Protein AF-A0A1J0U0K3-F1 (afdb_monomer_lite)

Foldseek 3Di:
DPLLDLVVLVVLLVVLVVVVVVVLVVLVVLVVPQDFDDFDCVPPDDDDDFLVNLLVLVCVVVVPPQQAEDEDPPPPDLVSQEDPSYGYDYADAAPNDGPCPFLLRSQQSLLSSVLNSCVVVVPVLSVVLCCLQAPLLVVLVVVLVVLSVVSVVLVVVCVVPVCVCVDPVNVVCSVVNVSSVVNVVSSVVNVVSVVCNLVSVLVSLVVSCVVCLVVCCPVPVVNNVSNVVSSVSLNVQSAAPRHPSVVVCPPRDGRNTNRRD

Radius of gyration: 23.24 Å; chains: 1; bounding box: 58×31×65 Å

pLDDT: mean 82.31, std 12.45, range [36.84, 95.06]

Secondary structure (DSSP, 8-state):
--TT-HHHHHHHHHHHHHHHHHHHHHHHHHHHHPPPP---TTS---S---HHHHHHHHHHHTT--S-EEEE-TT---GGGSEETTEEEE---EETTEE-TTSHHHHHHHHHHHHHHHHHHTT-HHHHHHHIIIIIHHHHHHHHHHHHHHHHHHHHHHHHH-GGGGGSHHHHHHHHHTHHHHHHHHHHHHHHHHHHHHHHHHHHHHHHHHHHHHHHHHHH-GGGHHHHHHHHHHHHH------TT-GGGGTT-PPP--TTT-

Sequence (261 aa):
MILGNSEIAFILIGFFVVINIIVLIFLVISYRNILVPIPNLNNTPSQTMTSLEVIDRYLTKKKISGLKVVRKPHQVLITNSYKKKTFYINDLQLYSQSYFLSGMGLDYVLGRTFFATQLHLKNRHVRTMNFLLYLAPPLLLFLFFILSILIIVFYVLTKVNPNLLDFNFFYFIEHYGILNLILIFIIGAYLILLSFNGHFKQNLENLYETEMRPFVKKEFPELYDDWIIARSYSRGVQFTYLFGYNFIFKRLYKYTGPFGL

Structure (mmCIF, N/CA/C/O backbone):
data_AF-A0A1J0U0K3-F1
#
_entry.id   AF-A0A1J0U0K3-F1
#
loop_
_atom_site.group_PDB
_atom_site.id
_atom_site.type_symbol
_atom_site.label_atom_id
_atom_site.label_alt_id
_atom_site.label_comp_id
_atom_site.label_asym_id
_atom_site.label_entity_id
_atom_site.label_seq_id
_atom_site.pdbx_PDB_ins_code
_atom_site.Cartn_x
_atom_site.Cartn_y
_atom_site.Cartn_z
_atom_site.occupancy
_atom_site.B_iso_or_equiv
_atom_site.auth_seq_id
_atom_site.auth_comp_id
_atom_site.auth_asym_id
_atom_site.auth_atom_id
_atom_site.pdbx_PDB_model_num
ATOM 1 N N . MET A 1 1 ? -14.480 -10.588 35.455 1.00 53.66 1 MET A N 1
ATOM 2 C CA . MET A 1 1 ? -15.249 -9.418 34.980 1.00 53.66 1 MET A CA 1
ATOM 3 C C . MET A 1 1 ? -14.305 -8.230 34.754 1.00 53.66 1 MET A C 1
ATOM 5 O O . MET A 1 1 ? -14.439 -7.198 35.387 1.00 53.66 1 MET A O 1
ATOM 9 N N . ILE A 1 2 ? -13.285 -8.408 33.902 1.00 53.88 2 ILE A N 1
ATOM 10 C CA . ILE A 1 2 ? -12.209 -7.416 33.692 1.00 53.88 2 ILE A CA 1
ATOM 11 C C . ILE A 1 2 ? -12.569 -6.505 32.507 1.00 53.88 2 ILE A C 1
ATOM 13 O O . ILE A 1 2 ? -12.465 -5.292 32.600 1.00 53.88 2 ILE A O 1
ATOM 17 N N . LEU A 1 3 ? -13.109 -7.080 31.428 1.00 57.84 3 LEU A N 1
ATOM 18 C CA . LEU A 1 3 ? -13.417 -6.375 30.179 1.00 57.84 3 LEU A CA 1
ATOM 19 C C . LEU A 1 3 ? -14.564 -5.355 30.264 1.00 57.84 3 LEU A C 1
ATOM 21 O O . LEU A 1 3 ? -14.641 -4.504 29.387 1.00 57.84 3 LEU A O 1
ATOM 25 N N . GLY A 1 4 ? -15.424 -5.411 31.285 1.00 60.16 4 GLY A N 1
ATOM 26 C CA . GLY A 1 4 ? -16.493 -4.425 31.498 1.00 60.16 4 GLY A CA 1
ATOM 27 C C . GLY A 1 4 ? -16.027 -3.121 32.154 1.00 60.16 4 GLY A C 1
ATOM 28 O O . GLY A 1 4 ? -16.781 -2.156 32.198 1.00 60.16 4 GLY A O 1
ATOM 29 N N . ASN A 1 5 ? -14.782 -3.054 32.649 1.00 72.00 5 ASN A N 1
ATOM 30 C CA . ASN A 1 5 ? -14.262 -1.829 33.250 1.00 72.00 5 ASN A CA 1
ATOM 31 C C . ASN A 1 5 ? -13.876 -0.816 32.157 1.00 72.00 5 ASN A C 1
ATOM 33 O O . ASN A 1 5 ? -12.953 -1.041 31.368 1.00 72.00 5 ASN A O 1
ATOM 37 N N . SER A 1 6 ? -14.557 0.329 32.143 1.00 70.06 6 SER A N 1
ATOM 38 C CA . SER A 1 6 ? -14.281 1.463 31.257 1.00 70.06 6 SER A CA 1
ATOM 39 C C . SER A 1 6 ? -12.848 1.993 31.364 1.00 70.06 6 SER A C 1
ATOM 41 O O . SER A 1 6 ? -12.301 2.470 30.374 1.00 70.06 6 SER A O 1
ATOM 43 N N . GLU A 1 7 ? -12.200 1.870 32.526 1.00 79.25 7 GLU A N 1
ATOM 44 C CA . GLU A 1 7 ? -10.805 2.294 32.726 1.00 79.25 7 GLU A CA 1
ATOM 45 C C . GLU A 1 7 ? -9.836 1.529 31.817 1.00 79.25 7 GLU A C 1
ATOM 47 O O . GLU A 1 7 ? -8.900 2.109 31.266 1.00 79.25 7 GLU A O 1
ATOM 52 N N . ILE A 1 8 ? -10.100 0.242 31.577 1.00 82.12 8 ILE A N 1
ATOM 53 C CA . ILE A 1 8 ? -9.285 -0.587 30.683 1.00 82.12 8 ILE A CA 1
ATOM 54 C C . ILE A 1 8 ? -9.414 -0.105 29.242 1.00 82.12 8 ILE A C 1
ATOM 56 O O . ILE A 1 8 ? -8.425 -0.079 28.512 1.00 82.12 8 ILE A O 1
ATOM 60 N N . ALA A 1 9 ? -10.608 0.330 28.837 1.00 83.31 9 ALA A N 1
ATOM 61 C CA . ALA A 1 9 ? -10.830 0.897 27.514 1.00 83.31 9 ALA A CA 1
ATOM 62 C C . ALA A 1 9 ? -9.963 2.143 27.292 1.00 83.31 9 ALA A C 1
ATOM 64 O O . ALA A 1 9 ? -9.291 2.256 26.269 1.00 83.31 9 ALA A O 1
ATOM 65 N N . PHE A 1 10 ? -9.911 3.046 28.277 1.00 87.88 10 PHE A N 1
ATOM 66 C CA . PHE A 1 10 ? -9.082 4.250 28.206 1.00 87.88 10 PHE A CA 1
ATOM 67 C C . PHE A 1 10 ? -7.586 3.932 28.177 1.00 87.88 10 PHE A C 1
ATOM 69 O O . PHE A 1 10 ? -6.855 4.542 27.394 1.00 87.88 10 PHE A O 1
ATOM 76 N N . ILE A 1 11 ? -7.136 2.943 28.956 1.00 89.69 11 ILE A N 1
ATOM 77 C CA . ILE A 1 11 ? -5.750 2.457 28.908 1.00 89.69 11 ILE A CA 1
ATOM 78 C C . ILE A 1 11 ? -5.424 1.911 27.513 1.00 89.69 11 ILE A C 1
ATOM 80 O O . ILE A 1 11 ? -4.390 2.266 26.951 1.00 89.69 11 ILE A O 1
ATOM 84 N N . LEU A 1 12 ? -6.306 1.099 26.920 1.00 88.75 12 LEU A N 1
ATOM 85 C CA . LEU A 1 12 ? -6.117 0.539 25.577 1.00 88.75 12 LEU A CA 1
ATOM 86 C C . LEU A 1 12 ? -6.076 1.623 24.495 1.00 88.75 12 LEU A C 1
ATOM 88 O O . LEU A 1 12 ? -5.213 1.575 23.617 1.00 88.75 12 LEU A O 1
ATOM 92 N N . ILE A 1 13 ? -6.969 2.614 24.570 1.00 92.00 13 ILE A N 1
ATOM 93 C CA . ILE A 1 13 ? -6.973 3.769 23.663 1.00 92.00 13 ILE A CA 1
ATOM 94 C C . ILE A 1 13 ? -5.651 4.532 23.794 1.00 92.00 13 ILE A C 1
ATOM 96 O O . ILE A 1 13 ? -4.978 4.759 22.789 1.00 92.00 13 ILE A O 1
ATOM 100 N N . GLY A 1 14 ? -5.245 4.883 25.019 1.00 92.19 14 GLY A N 1
ATOM 101 C CA . GLY A 1 14 ? -4.001 5.609 25.281 1.00 92.19 14 GLY A CA 1
ATOM 102 C C . GLY A 1 14 ? -2.765 4.849 24.797 1.00 92.19 14 GLY A C 1
ATOM 103 O O . GLY A 1 14 ? -1.930 5.404 24.084 1.00 92.19 14 GLY A O 1
ATOM 104 N N . PHE A 1 15 ? -2.685 3.554 25.102 1.00 92.25 15 PHE A N 1
ATOM 105 C CA . PHE A 1 15 ? -1.619 2.669 24.641 1.00 92.25 15 PHE A CA 1
ATOM 106 C C . PHE A 1 15 ? -1.535 2.617 23.111 1.00 92.25 15 PHE A C 1
ATOM 108 O O . PHE A 1 15 ? -0.454 2.766 22.537 1.00 92.25 15 PHE A O 1
ATOM 115 N N . PHE A 1 16 ? -2.672 2.470 22.428 1.00 92.81 16 PHE A N 1
ATOM 116 C CA . PHE A 1 16 ? -2.693 2.422 20.971 1.00 92.81 16 PHE A CA 1
ATOM 117 C C . PHE A 1 16 ? -2.317 3.763 20.332 1.00 92.81 16 PHE A C 1
ATOM 119 O O . PHE A 1 16 ? -1.630 3.785 19.308 1.00 92.81 16 PHE A O 1
ATOM 126 N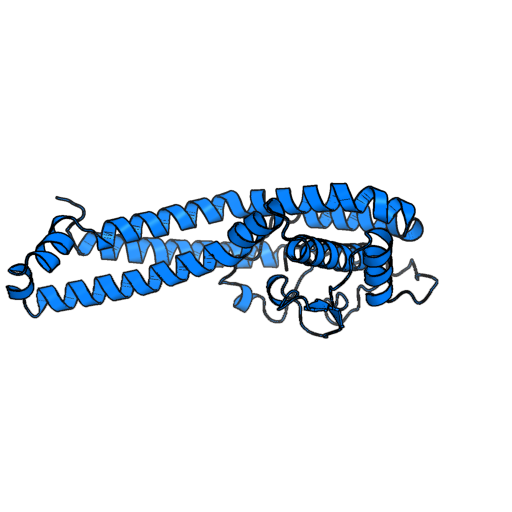 N . VAL A 1 17 ? -2.695 4.891 20.940 1.00 91.38 17 VAL A N 1
ATOM 127 C CA . VAL A 1 17 ? -2.241 6.221 20.506 1.00 91.38 17 VAL A CA 1
ATOM 128 C C . VAL A 1 17 ? -0.717 6.326 20.599 1.00 91.38 17 VAL A C 1
ATOM 130 O O . VAL A 1 17 ? -0.082 6.735 19.626 1.00 91.38 17 VAL A O 1
ATOM 133 N N . VAL A 1 18 ? -0.114 5.888 21.710 1.00 93.81 18 VAL A N 1
ATOM 134 C CA . VAL A 1 18 ? 1.351 5.870 21.878 1.00 93.81 18 VAL A CA 1
ATOM 135 C C . VAL A 1 18 ? 2.021 4.996 20.816 1.00 93.81 18 VAL A C 1
ATOM 137 O O . VAL A 1 18 ? 2.984 5.440 20.189 1.00 93.81 18 VAL A O 1
ATOM 140 N N . ILE A 1 19 ? 1.490 3.800 20.533 1.00 91.25 19 ILE A N 1
ATOM 141 C CA . ILE A 1 19 ? 2.006 2.948 19.449 1.00 91.25 19 ILE A CA 1
ATOM 142 C C . ILE A 1 19 ? 1.976 3.683 18.109 1.00 91.25 19 ILE A C 1
ATOM 144 O O . ILE A 1 19 ? 2.967 3.666 17.381 1.00 91.25 19 ILE A O 1
ATOM 148 N N . ASN A 1 20 ? 0.869 4.346 17.771 1.00 88.56 20 ASN A N 1
ATOM 149 C CA . ASN A 1 20 ? 0.758 5.064 16.502 1.00 88.56 20 ASN A CA 1
ATOM 150 C C . ASN A 1 20 ? 1.766 6.219 16.402 1.00 88.56 20 ASN A C 1
ATOM 152 O O . ASN A 1 20 ? 2.302 6.452 15.322 1.00 88.56 20 ASN A O 1
ATOM 156 N N . ILE A 1 21 ? 2.084 6.897 17.509 1.00 89.94 21 ILE A N 1
ATOM 157 C CA . ILE A 1 21 ? 3.151 7.910 17.553 1.00 89.94 21 ILE A CA 1
ATOM 158 C C . ILE A 1 21 ? 4.526 7.269 17.310 1.00 89.94 21 ILE A C 1
ATOM 160 O O . ILE A 1 21 ? 5.317 7.795 16.529 1.00 89.94 21 ILE A O 1
ATOM 164 N N . ILE A 1 22 ? 4.817 6.117 17.919 1.00 91.06 22 ILE A N 1
ATOM 165 C CA . ILE A 1 22 ? 6.082 5.396 17.699 1.00 91.06 22 ILE A CA 1
ATOM 166 C C . ILE A 1 22 ? 6.208 4.958 16.233 1.00 91.06 22 ILE A C 1
ATOM 168 O O . ILE A 1 22 ? 7.241 5.195 15.604 1.00 91.06 22 ILE A O 1
ATOM 172 N N . VAL A 1 23 ? 5.146 4.378 15.664 1.00 87.19 23 VAL A N 1
ATOM 173 C CA . VAL A 1 23 ? 5.083 3.985 14.245 1.00 87.19 23 VAL A CA 1
ATOM 174 C C . VAL A 1 23 ? 5.298 5.198 13.342 1.00 87.19 23 VAL A C 1
ATOM 176 O O . VAL A 1 23 ? 6.040 5.113 12.364 1.00 87.19 23 VAL A O 1
ATOM 179 N N . LEU A 1 24 ? 4.708 6.343 13.688 1.00 86.50 24 LEU A N 1
ATOM 180 C CA . LEU A 1 24 ? 4.889 7.595 12.964 1.00 86.50 24 LEU A CA 1
ATOM 181 C C . LEU A 1 24 ? 6.355 8.024 12.913 1.00 86.50 24 LEU A C 1
ATOM 183 O O . LEU A 1 24 ? 6.889 8.290 11.837 1.00 86.50 24 LEU A O 1
ATOM 187 N N . ILE A 1 25 ? 7.004 8.077 14.076 1.00 88.12 25 ILE A N 1
ATOM 188 C CA . ILE A 1 25 ? 8.408 8.472 14.207 1.00 88.12 25 ILE A CA 1
ATOM 189 C C . ILE A 1 25 ? 9.293 7.512 13.411 1.00 88.12 25 ILE A C 1
ATOM 191 O O . ILE A 1 25 ? 10.139 7.961 12.635 1.00 88.12 25 ILE A O 1
ATOM 195 N N . PHE A 1 26 ? 9.056 6.204 13.544 1.00 87.69 26 PHE A N 1
ATOM 196 C CA . PHE A 1 26 ? 9.766 5.183 12.781 1.00 87.69 26 PHE A CA 1
ATOM 197 C C . PHE A 1 26 ? 9.638 5.422 11.272 1.00 87.69 26 PHE A C 1
ATOM 199 O O . PHE A 1 26 ? 10.653 5.504 10.587 1.00 87.69 26 PHE A O 1
ATOM 206 N N . LEU A 1 27 ? 8.421 5.635 10.757 1.00 84.75 27 LEU A N 1
ATOM 207 C CA . LEU A 1 27 ? 8.196 5.917 9.337 1.00 84.75 27 LEU A CA 1
ATOM 208 C C . LEU A 1 27 ? 8.963 7.151 8.857 1.00 84.75 27 LEU A C 1
ATOM 210 O O . LEU A 1 27 ? 9.570 7.109 7.786 1.00 84.75 27 LEU A O 1
ATOM 214 N N . VAL A 1 28 ? 8.951 8.243 9.627 1.00 85.00 28 VAL A N 1
ATOM 215 C CA . VAL A 1 28 ? 9.671 9.474 9.265 1.00 85.00 28 VAL A CA 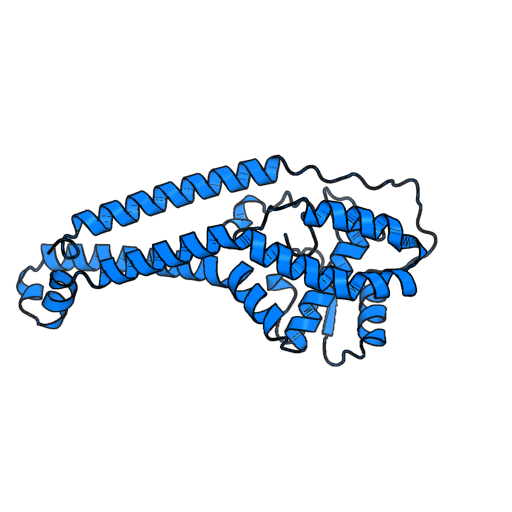1
ATOM 216 C C . VAL A 1 28 ? 11.177 9.227 9.194 1.00 85.00 28 VAL A C 1
ATOM 218 O O . VAL A 1 28 ? 11.815 9.623 8.215 1.00 85.00 28 VAL A O 1
ATOM 221 N N . ILE A 1 29 ? 11.744 8.551 10.195 1.00 86.62 29 ILE A N 1
ATOM 222 C CA . ILE A 1 29 ? 13.178 8.240 10.246 1.00 86.62 29 ILE A CA 1
ATOM 223 C C . ILE A 1 29 ? 13.561 7.302 9.099 1.00 86.62 29 ILE A C 1
ATOM 225 O O . ILE A 1 29 ? 14.486 7.609 8.342 1.00 86.62 29 ILE A O 1
ATOM 229 N N . SER A 1 30 ? 12.830 6.198 8.920 1.00 84.81 30 SER A N 1
ATOM 230 C CA . SER A 1 30 ? 13.069 5.241 7.839 1.00 84.81 30 SER A CA 1
ATOM 231 C C . SER A 1 30 ? 13.037 5.931 6.483 1.00 84.81 30 SER A C 1
ATOM 233 O O . SER A 1 30 ? 13.959 5.755 5.694 1.00 84.81 30 SER A O 1
ATOM 235 N N . TYR A 1 31 ? 12.035 6.776 6.231 1.00 84.69 31 TYR A N 1
ATOM 236 C CA . TYR A 1 31 ? 11.901 7.501 4.973 1.00 84.69 31 TYR A CA 1
ATOM 237 C C . TYR A 1 31 ? 13.033 8.507 4.725 1.00 84.69 31 TYR A C 1
ATOM 239 O O . TYR A 1 31 ? 13.574 8.618 3.615 1.00 84.69 31 TYR A O 1
ATOM 247 N N . ARG A 1 32 ? 13.435 9.245 5.765 1.00 83.44 32 ARG A N 1
ATOM 248 C CA . ARG A 1 32 ? 14.555 10.189 5.690 1.00 83.44 32 ARG A CA 1
ATOM 249 C C . ARG A 1 32 ? 15.854 9.482 5.302 1.00 83.44 32 ARG A C 1
ATOM 251 O O . ARG A 1 32 ? 16.593 10.033 4.490 1.00 83.44 32 ARG A O 1
ATOM 258 N N . ASN A 1 33 ? 16.073 8.268 5.797 1.00 85.06 33 ASN A N 1
ATOM 259 C CA . ASN A 1 33 ? 17.291 7.494 5.559 1.00 85.06 33 ASN A CA 1
ATOM 260 C C . ASN A 1 33 ? 17.336 6.793 4.191 1.00 85.06 33 ASN A C 1
ATOM 262 O O . ASN A 1 33 ? 18.383 6.278 3.811 1.00 85.06 33 ASN A O 1
ATOM 266 N N . ILE A 1 34 ? 16.241 6.791 3.420 1.00 85.44 34 ILE A N 1
ATOM 267 C CA . ILE A 1 34 ? 16.250 6.256 2.051 1.00 85.44 34 ILE A CA 1
ATOM 268 C C . ILE A 1 34 ? 17.146 7.134 1.175 1.00 85.44 34 ILE A C 1
ATOM 270 O O . ILE A 1 34 ? 16.847 8.311 0.955 1.00 85.44 34 ILE A O 1
ATOM 274 N N . LEU A 1 35 ? 18.217 6.554 0.646 1.00 82.19 35 LEU A N 1
ATOM 275 C CA . LEU A 1 35 ? 19.065 7.180 -0.362 1.00 82.19 35 LEU A CA 1
ATOM 276 C C . LEU A 1 35 ? 18.558 6.759 -1.737 1.00 82.19 35 LEU A C 1
ATOM 278 O O . LEU A 1 35 ? 18.421 5.567 -1.997 1.00 82.19 35 LEU A O 1
ATOM 282 N N . VAL A 1 36 ? 18.223 7.720 -2.596 1.00 80.31 36 VAL A N 1
ATOM 283 C CA . VAL A 1 36 ? 17.835 7.432 -3.982 1.00 80.31 36 VAL A CA 1
ATOM 284 C C . VAL A 1 36 ? 19.109 7.438 -4.823 1.00 80.31 36 VAL A C 1
ATOM 286 O O . VAL A 1 36 ? 19.829 8.438 -4.777 1.00 80.31 36 VAL A O 1
ATOM 289 N N . PRO A 1 37 ? 19.422 6.359 -5.561 1.00 72.56 37 PRO A N 1
ATOM 290 C CA . PRO A 1 37 ? 20.580 6.353 -6.437 1.00 72.56 37 PRO A CA 1
ATOM 291 C C . PRO A 1 37 ? 20.395 7.422 -7.514 1.00 72.56 37 PRO A C 1
ATOM 293 O O . PRO A 1 37 ? 19.328 7.530 -8.118 1.00 72.56 37 PRO A O 1
ATOM 296 N N . ILE A 1 38 ? 21.434 8.218 -7.752 1.00 65.88 38 ILE A N 1
ATOM 297 C CA . ILE A 1 38 ? 21.461 9.146 -8.881 1.00 65.88 38 ILE A CA 1
ATOM 298 C C . ILE A 1 38 ? 21.795 8.290 -10.113 1.00 65.88 38 ILE A C 1
ATOM 300 O O . ILE A 1 38 ? 22.870 7.690 -10.145 1.00 65.88 38 ILE A O 1
ATOM 304 N N . PRO A 1 39 ? 20.891 8.159 -11.097 1.00 61.03 39 PRO A N 1
ATOM 305 C CA . PRO A 1 39 ? 21.174 7.410 -12.305 1.00 61.03 39 PRO A CA 1
ATOM 306 C C . PRO A 1 39 ? 22.279 8.104 -13.093 1.00 61.03 39 PRO A C 1
ATOM 308 O O . PRO A 1 39 ? 22.407 9.330 -13.083 1.00 61.03 39 PRO A O 1
ATOM 311 N N . ASN A 1 40 ? 23.080 7.296 -13.776 1.00 54.56 40 ASN A N 1
ATOM 312 C CA . ASN A 1 40 ? 24.196 7.774 -14.567 1.00 54.56 40 ASN A CA 1
ATOM 313 C C . ASN A 1 40 ? 23.658 8.514 -15.805 1.00 54.56 40 ASN A C 1
ATOM 315 O O . ASN A 1 40 ? 23.237 7.891 -16.775 1.00 54.56 40 ASN A O 1
ATOM 319 N N . LEU A 1 41 ? 23.642 9.850 -15.762 1.00 52.69 41 LEU A N 1
ATOM 320 C CA . LEU A 1 41 ? 23.132 10.709 -16.845 1.00 52.69 41 LEU A CA 1
ATOM 321 C C . LEU A 1 41 ? 23.986 10.643 -18.127 1.00 52.69 41 LEU A C 1
ATOM 323 O O . LEU A 1 41 ? 23.586 11.180 -19.156 1.00 52.69 41 LEU A O 1
ATOM 327 N N . ASN A 1 42 ? 25.149 9.982 -18.073 1.00 46.06 42 ASN A N 1
ATOM 328 C CA . ASN A 1 42 ? 26.064 9.832 -19.205 1.00 46.06 42 ASN A CA 1
ATOM 329 C C . ASN A 1 42 ? 25.568 8.833 -20.262 1.00 46.06 42 ASN A C 1
ATOM 331 O O . ASN A 1 42 ? 26.011 8.899 -21.407 1.00 46.06 42 ASN A O 1
ATOM 335 N N . ASN A 1 43 ? 24.613 7.963 -19.917 1.00 44.94 43 ASN A N 1
ATOM 336 C CA . ASN A 1 43 ? 23.856 7.199 -20.902 1.00 44.94 43 ASN A CA 1
ATOM 337 C C . ASN A 1 43 ? 22.737 8.103 -21.420 1.00 44.94 43 ASN A C 1
ATOM 339 O O . ASN A 1 43 ? 21.610 8.062 -20.933 1.00 44.94 43 ASN A O 1
ATOM 343 N N . THR A 1 44 ? 23.058 8.976 -22.373 1.00 41.25 44 THR A N 1
ATOM 344 C CA . THR A 1 44 ? 22.031 9.686 -23.139 1.00 41.25 44 THR A CA 1
ATOM 345 C C . THR A 1 44 ? 21.232 8.626 -23.898 1.00 41.25 44 THR A C 1
ATOM 347 O O . THR A 1 44 ? 21.808 7.959 -24.760 1.00 41.25 44 THR A O 1
ATOM 350 N N . PRO A 1 45 ? 19.933 8.415 -23.612 1.00 44.66 45 PRO A N 1
ATOM 351 C CA . PRO A 1 45 ? 19.152 7.478 -24.396 1.00 44.66 45 PRO A CA 1
ATOM 352 C C . PRO A 1 45 ? 19.038 8.068 -25.799 1.00 44.66 45 PRO A C 1
ATOM 354 O O . PRO A 1 45 ? 18.430 9.123 -25.999 1.00 44.66 45 PRO A O 1
ATOM 357 N N . SER A 1 46 ? 19.634 7.407 -26.788 1.00 36.84 46 SER A N 1
ATOM 358 C CA . SER A 1 46 ? 19.199 7.610 -28.160 1.00 36.84 46 SER A CA 1
ATOM 359 C C . SER A 1 46 ? 17.715 7.225 -28.224 1.00 36.84 46 SER A C 1
ATOM 361 O O . SER A 1 46 ? 17.380 6.108 -27.843 1.00 36.84 46 SER A O 1
ATOM 363 N N . GLN A 1 47 ? 16.869 8.116 -28.754 1.00 46.91 47 GLN A N 1
ATOM 364 C CA . GLN A 1 47 ? 15.452 7.909 -29.121 1.00 46.91 47 GLN A CA 1
ATOM 365 C C . GLN A 1 47 ? 14.385 8.165 -28.028 1.00 46.91 47 GLN A C 1
ATOM 367 O O . GLN A 1 47 ? 14.136 7.356 -27.145 1.00 46.91 47 GLN A O 1
ATOM 372 N N . THR A 1 48 ? 13.741 9.334 -28.146 1.00 48.19 48 THR A N 1
ATOM 373 C CA . THR A 1 48 ? 12.291 9.682 -28.152 1.00 48.19 48 THR A CA 1
ATOM 374 C C . THR A 1 48 ? 11.190 8.807 -27.523 1.00 48.19 48 THR A C 1
ATOM 376 O O . THR A 1 48 ? 10.029 9.162 -27.699 1.00 48.19 48 THR A O 1
ATOM 379 N N . MET A 1 49 ? 11.441 7.706 -26.821 1.00 62.03 49 MET A N 1
ATOM 380 C CA . MET A 1 49 ? 10.341 6.858 -26.346 1.00 62.03 49 MET A CA 1
ATOM 381 C C . MET A 1 49 ? 9.596 7.532 -25.198 1.00 62.03 49 MET A C 1
ATOM 383 O O . MET A 1 49 ? 10.279 7.978 -24.304 1.00 62.03 49 MET A O 1
ATOM 387 N N . THR A 1 50 ? 8.259 7.627 -25.178 1.00 73.44 50 THR A N 1
ATOM 388 C CA . THR A 1 50 ? 7.455 8.228 -24.078 1.00 73.44 50 THR A CA 1
ATOM 389 C C . THR A 1 50 ? 6.908 7.189 -23.069 1.00 73.44 50 THR A C 1
ATOM 391 O O . THR A 1 50 ? 6.810 6.006 -23.385 1.00 73.44 50 THR A O 1
ATOM 394 N N . SER A 1 51 ? 6.496 7.585 -21.845 1.00 75.69 51 SER A N 1
ATOM 395 C CA . SER A 1 51 ? 5.845 6.646 -20.894 1.00 75.69 51 SER A CA 1
ATOM 396 C C . SER A 1 51 ? 4.616 5.979 -21.507 1.00 75.69 51 SER A C 1
ATOM 398 O O . SER A 1 51 ? 4.341 4.816 -21.231 1.00 75.69 51 SER A O 1
ATOM 400 N N . LEU A 1 52 ? 3.888 6.711 -22.356 1.00 80.25 52 LEU A N 1
ATOM 401 C CA . LEU A 1 52 ? 2.745 6.182 -23.094 1.00 80.25 52 LEU A CA 1
ATOM 402 C C . LEU A 1 52 ? 3.169 5.078 -24.062 1.00 80.25 52 LEU A C 1
ATOM 404 O O . LEU A 1 52 ? 2.535 4.034 -24.075 1.00 80.25 52 LEU A O 1
ATOM 408 N N . GLU A 1 53 ? 4.284 5.233 -24.773 1.00 83.19 53 GLU A N 1
ATOM 409 C CA . GLU A 1 53 ? 4.791 4.186 -25.667 1.00 83.19 53 GLU A CA 1
ATOM 410 C C . GLU A 1 53 ? 5.214 2.917 -24.921 1.00 83.19 53 GLU A C 1
ATOM 412 O O . GLU A 1 53 ? 4.969 1.810 -25.401 1.00 83.19 53 GLU A O 1
ATOM 417 N N . VAL A 1 54 ? 5.813 3.049 -23.732 1.00 86.62 54 VAL A N 1
ATOM 418 C CA . VAL A 1 54 ? 6.150 1.891 -22.882 1.00 86.62 54 VAL A CA 1
ATOM 419 C C . VAL A 1 54 ? 4.877 1.142 -22.485 1.00 86.62 54 VAL A C 1
ATOM 421 O O . VAL A 1 54 ? 4.811 -0.087 -22.580 1.00 86.62 54 VAL A O 1
ATOM 424 N N . ILE A 1 55 ? 3.850 1.888 -22.074 1.00 87.44 55 ILE A N 1
ATOM 425 C CA . ILE A 1 55 ? 2.548 1.346 -21.681 1.00 87.44 55 ILE A CA 1
ATOM 426 C C . ILE A 1 55 ? 1.867 0.675 -22.869 1.00 87.44 55 ILE A C 1
ATOM 428 O O . ILE A 1 55 ? 1.437 -0.469 -22.753 1.00 87.44 55 ILE A O 1
ATOM 432 N N . ASP A 1 56 ? 1.803 1.346 -24.013 1.00 86.75 56 ASP A N 1
ATOM 433 C CA . ASP A 1 56 ? 1.146 0.839 -25.213 1.00 86.75 56 ASP A CA 1
ATOM 434 C C . ASP A 1 56 ? 1.833 -0.428 -25.721 1.00 86.75 56 ASP A C 1
ATOM 436 O O . ASP A 1 56 ? 1.156 -1.409 -26.051 1.00 86.75 56 ASP A O 1
ATOM 440 N N . ARG A 1 57 ? 3.174 -0.478 -25.692 1.00 90.00 57 ARG A N 1
ATOM 441 C CA . ARG A 1 57 ? 3.939 -1.692 -26.016 1.00 90.00 57 ARG A CA 1
ATOM 442 C C . ARG A 1 57 ? 3.573 -2.837 -25.070 1.00 90.00 57 ARG A C 1
ATOM 444 O O . ARG A 1 57 ? 3.299 -3.946 -25.534 1.00 90.00 57 ARG A O 1
ATOM 451 N N . TYR A 1 58 ? 3.500 -2.576 -23.764 1.00 92.25 58 TYR A N 1
ATOM 452 C CA . TYR A 1 58 ? 3.091 -3.571 -22.770 1.00 92.25 58 TYR A CA 1
ATOM 453 C C . TYR A 1 58 ? 1.657 -4.075 -22.993 1.00 92.25 58 TYR A C 1
ATOM 455 O O . TYR A 1 58 ? 1.440 -5.286 -23.090 1.00 92.25 58 TYR A O 1
ATOM 463 N N . LEU A 1 59 ? 0.682 -3.169 -23.123 1.00 91.38 59 LEU A N 1
ATOM 464 C CA . LEU A 1 59 ? -0.731 -3.511 -23.315 1.00 91.38 59 LEU A CA 1
ATOM 465 C C . LEU A 1 59 ? -0.948 -4.308 -24.602 1.00 91.38 59 LEU A C 1
ATOM 467 O O . LEU A 1 59 ? -1.656 -5.316 -24.582 1.00 91.38 59 LEU A O 1
ATOM 471 N N . THR A 1 60 ? -0.284 -3.911 -25.690 1.00 91.94 60 THR A N 1
ATOM 472 C CA . THR A 1 60 ? -0.359 -4.597 -26.986 1.00 91.94 60 THR A CA 1
ATOM 473 C C . THR A 1 60 ? 0.191 -6.016 -26.886 1.00 91.94 60 THR A C 1
ATOM 475 O O . THR A 1 60 ? -0.482 -6.976 -27.264 1.00 91.94 60 THR A O 1
ATOM 478 N N . LYS A 1 61 ? 1.389 -6.190 -26.312 1.00 92.25 61 LYS A N 1
ATOM 479 C CA . LYS A 1 61 ? 2.030 -7.510 -26.178 1.00 92.25 61 LYS A CA 1
ATOM 480 C C . LYS A 1 61 ? 1.257 -8.444 -25.252 1.00 92.25 61 LYS A C 1
ATOM 482 O O . LYS A 1 61 ? 1.187 -9.643 -25.515 1.00 92.25 61 LYS A O 1
ATOM 487 N N . LYS A 1 62 ? 0.649 -7.903 -24.194 1.00 90.38 62 LYS A N 1
ATOM 488 C CA . LYS A 1 62 ? -0.189 -8.653 -23.247 1.00 90.38 62 LYS A CA 1
ATOM 489 C C . LYS A 1 62 ? -1.652 -8.779 -23.694 1.00 90.38 62 LYS A C 1
ATOM 491 O O . LYS A 1 62 ? -2.427 -9.414 -22.987 1.00 90.38 62 LYS A O 1
ATOM 496 N N . LYS A 1 63 ? -2.023 -8.222 -24.856 1.00 90.88 63 LYS A N 1
ATOM 497 C CA . LYS A 1 63 ? -3.387 -8.234 -25.418 1.00 90.88 63 LYS A CA 1
ATOM 498 C C . LYS A 1 63 ? -4.445 -7.701 -24.438 1.00 90.88 63 LYS A C 1
ATOM 500 O O . LYS A 1 63 ? -5.531 -8.263 -24.312 1.00 90.88 63 LYS A O 1
ATOM 505 N N . ILE A 1 64 ? -4.125 -6.622 -23.725 1.00 90.31 64 ILE A N 1
ATOM 506 C CA . ILE A 1 64 ? -5.033 -5.996 -22.758 1.00 90.31 64 ILE A CA 1
ATOM 507 C C . ILE A 1 64 ? -5.865 -4.921 -23.454 1.00 90.31 64 ILE A C 1
ATOM 509 O O . ILE A 1 64 ? -5.343 -3.889 -23.863 1.00 90.31 64 ILE A O 1
ATOM 513 N N . SER A 1 65 ? -7.175 -5.142 -23.548 1.00 86.94 65 SER A N 1
ATOM 514 C CA . SER A 1 65 ? -8.136 -4.197 -24.129 1.00 86.94 65 SER A CA 1
ATOM 515 C C . SER A 1 65 ? -9.041 -3.569 -23.068 1.00 86.94 65 SER A C 1
ATOM 517 O O . SER A 1 65 ? -9.340 -4.196 -22.057 1.00 86.94 65 SER A O 1
ATOM 519 N N . GLY A 1 66 ? -9.559 -2.364 -23.325 1.00 81.50 66 GLY A N 1
ATOM 520 C CA . GLY A 1 66 ? -10.572 -1.729 -22.467 1.00 81.50 66 GLY A CA 1
ATOM 521 C C . GLY A 1 66 ? -10.025 -1.024 -21.219 1.00 81.50 66 GLY A C 1
ATOM 522 O O . GLY A 1 66 ? -10.812 -0.551 -20.393 1.00 81.50 66 GLY A O 1
ATOM 523 N N . LEU A 1 67 ? -8.699 -0.922 -21.093 1.00 85.69 67 LEU A N 1
ATOM 524 C CA . LEU A 1 67 ? -8.025 -0.055 -20.133 1.00 85.69 67 LEU A CA 1
ATOM 525 C C . LEU A 1 67 ? -7.725 1.293 -20.802 1.00 85.69 67 LEU A C 1
ATOM 527 O O . LEU A 1 67 ? -6.946 1.352 -21.748 1.00 85.69 67 LEU A O 1
ATOM 531 N N . LYS A 1 68 ? -8.331 2.381 -20.317 1.00 84.62 68 LYS A N 1
ATOM 532 C CA . LYS A 1 68 ? -8.041 3.731 -20.824 1.00 84.62 68 LYS A CA 1
ATOM 533 C C . LYS A 1 68 ? -6.832 4.303 -20.093 1.00 84.62 68 LYS A C 1
ATOM 535 O O . LYS A 1 68 ? -6.887 4.425 -18.874 1.00 84.62 68 LYS A O 1
ATOM 540 N N . VAL A 1 69 ? -5.791 4.705 -20.812 1.00 83.12 69 VAL A N 1
ATOM 541 C CA . VAL A 1 69 ? -4.599 5.339 -20.228 1.00 83.12 69 VAL A CA 1
ATOM 542 C C . VAL A 1 69 ? -4.704 6.854 -20.385 1.00 83.12 69 VAL A C 1
ATOM 544 O O . VAL A 1 69 ? -5.022 7.354 -21.461 1.00 83.12 69 VAL A O 1
ATOM 547 N N . VAL A 1 70 ? -4.486 7.601 -19.304 1.00 81.38 70 VAL A N 1
ATOM 548 C CA . VAL A 1 70 ? -4.513 9.069 -19.303 1.00 81.38 70 VAL A CA 1
ATOM 549 C C . VAL A 1 70 ? -3.266 9.589 -18.601 1.00 81.38 70 VAL A C 1
ATOM 551 O O . VAL A 1 70 ? -3.033 9.289 -17.429 1.00 81.38 70 VAL A O 1
ATOM 554 N N . ARG A 1 71 ? -2.484 10.422 -19.292 1.00 75.44 71 ARG A N 1
ATOM 555 C CA . ARG A 1 71 ? -1.355 11.116 -18.669 1.00 75.44 71 ARG A CA 1
ATOM 556 C C . ARG A 1 71 ? -1.889 12.224 -17.762 1.00 75.44 71 ARG A C 1
ATOM 558 O O . ARG A 1 71 ? -2.564 13.138 -18.232 1.00 75.44 71 ARG A O 1
ATOM 565 N N . LYS A 1 72 ? -1.614 12.139 -16.462 1.00 72.56 72 LYS A N 1
ATOM 566 C CA . LYS A 1 72 ? -1.926 13.191 -15.487 1.00 72.56 72 LYS A CA 1
ATOM 567 C C . LYS A 1 72 ? -0.673 13.538 -14.696 1.00 72.56 72 LYS A C 1
ATOM 569 O O . LYS A 1 72 ? -0.330 12.787 -13.780 1.00 72.56 72 LYS A O 1
ATOM 574 N N . PRO A 1 73 ? 0.003 14.658 -15.010 1.00 60.59 73 PRO A N 1
ATOM 575 C CA . PRO A 1 73 ? 1.103 15.121 -14.179 1.00 60.59 73 PRO A CA 1
ATOM 576 C C . PRO A 1 73 ? 0.583 15.317 -12.745 1.00 60.59 73 PRO A C 1
ATOM 578 O O . PRO A 1 73 ? -0.564 15.712 -12.545 1.00 60.59 73 PRO A O 1
ATOM 581 N N . HIS A 1 74 ? 1.409 14.981 -11.752 1.00 62.41 74 HIS A N 1
ATOM 582 C CA . HIS A 1 74 ? 1.125 15.061 -10.306 1.00 62.41 74 HIS A CA 1
ATOM 583 C C . HIS A 1 74 ? 0.326 13.914 -9.660 1.00 62.41 74 HIS A C 1
ATOM 585 O O . HIS A 1 74 ? 0.155 13.919 -8.438 1.00 62.41 74 HIS A O 1
ATOM 591 N N . GLN A 1 75 ? -0.121 12.895 -10.402 1.00 61.31 75 GLN A N 1
ATOM 592 C CA . GLN A 1 75 ? -0.808 11.746 -9.797 1.00 61.31 75 GLN A CA 1
ATOM 593 C C . GLN A 1 75 ? 0.183 10.655 -9.381 1.00 61.31 75 GLN A C 1
ATOM 595 O O . GLN A 1 75 ? 0.372 9.663 -10.074 1.00 61.31 75 GLN A O 1
ATOM 600 N N . VAL A 1 76 ? 0.819 10.870 -8.227 1.00 58.75 76 VAL A N 1
ATOM 601 C CA . VAL A 1 76 ? 1.940 10.038 -7.757 1.00 58.75 76 VAL A CA 1
ATOM 602 C C . VAL A 1 76 ? 1.488 8.789 -6.999 1.00 58.75 76 VAL A C 1
ATOM 604 O O . VAL A 1 76 ? 2.261 7.854 -6.932 1.00 58.75 76 VAL A O 1
ATOM 607 N N . LEU A 1 77 ? 0.266 8.735 -6.450 1.00 63.03 77 LEU A N 1
ATOM 608 C CA . LEU A 1 77 ? -0.170 7.644 -5.556 1.00 63.03 77 LEU A CA 1
ATOM 609 C C . LEU A 1 77 ? -0.771 6.441 -6.301 1.00 63.03 77 LEU A C 1
ATOM 611 O O . LEU A 1 77 ? -1.757 6.617 -7.025 1.00 63.03 77 LEU A O 1
ATOM 615 N N . ILE A 1 78 ? -0.290 5.222 -6.008 1.00 62.00 78 ILE A N 1
ATOM 616 C CA . ILE A 1 78 ? -0.719 3.975 -6.681 1.00 62.00 78 ILE A CA 1
ATOM 617 C C . ILE A 1 78 ? -2.234 3.738 -6.657 1.00 62.00 78 ILE A C 1
ATOM 619 O O . ILE A 1 78 ? -2.840 3.347 -7.654 1.00 62.00 78 ILE A O 1
ATOM 623 N N . THR A 1 79 ? -2.876 4.031 -5.525 1.00 60.34 79 THR A N 1
ATOM 624 C CA . THR A 1 79 ? -4.316 3.812 -5.320 1.00 60.34 79 THR A CA 1
ATOM 625 C C . THR A 1 79 ? -5.173 4.784 -6.117 1.00 60.34 79 THR A C 1
ATOM 627 O O . THR A 1 79 ? -6.319 4.490 -6.452 1.00 60.34 79 THR A O 1
ATOM 630 N N . ASN A 1 80 ? -4.619 5.948 -6.455 1.00 65.12 80 ASN A N 1
ATOM 631 C CA . ASN A 1 80 ? -5.287 6.916 -7.304 1.00 65.12 80 ASN A CA 1
ATOM 632 C C . ASN A 1 80 ? -5.049 6.628 -8.783 1.00 65.12 80 ASN A C 1
ATOM 634 O O . ASN A 1 80 ? -5.825 7.119 -9.601 1.00 65.12 80 ASN A O 1
ATOM 638 N N . SER A 1 81 ? -4.033 5.841 -9.134 1.00 65.56 81 SER A N 1
ATOM 639 C CA . SER A 1 81 ? -3.695 5.540 -10.520 1.00 65.56 81 SER A CA 1
ATOM 640 C C . SER A 1 81 ? -4.756 4.704 -11.232 1.00 65.56 81 SER A C 1
ATOM 642 O O . SER A 1 81 ? -4.822 4.787 -12.444 1.00 65.56 81 SER A O 1
ATOM 644 N N . TYR A 1 82 ? -5.640 3.963 -10.553 1.00 72.94 82 TYR A N 1
ATOM 645 C CA . TYR A 1 82 ? -6.700 3.187 -11.219 1.00 72.94 82 TYR A CA 1
ATOM 646 C C . TYR A 1 8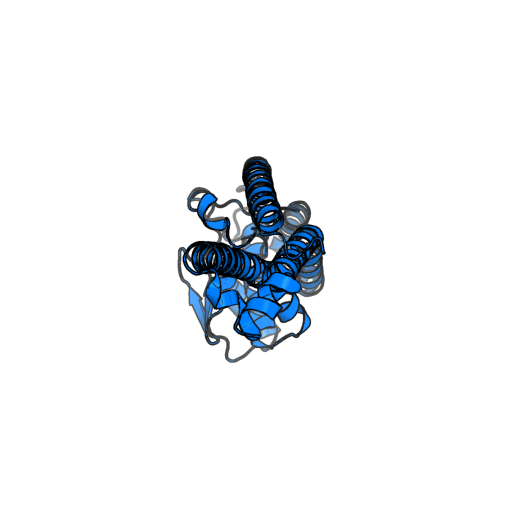2 ? -8.105 3.546 -10.714 1.00 72.94 82 TYR A C 1
ATOM 648 O O . TYR A 1 82 ? -8.447 3.293 -9.561 1.00 72.94 82 TYR A O 1
ATOM 656 N N . LYS A 1 83 ? -8.960 4.103 -11.587 1.00 73.06 83 LYS A N 1
ATOM 657 C CA . LYS A 1 83 ? -10.373 4.408 -11.280 1.00 73.06 83 LYS A CA 1
ATOM 658 C C . LYS A 1 83 ? -11.278 4.097 -12.462 1.00 73.06 83 LYS A C 1
ATOM 660 O O . LYS A 1 83 ? -11.052 4.603 -13.555 1.00 73.06 83 LYS A O 1
ATOM 665 N N . LYS A 1 84 ? -12.350 3.327 -12.233 1.00 73.12 84 LYS A N 1
ATOM 666 C CA . LYS A 1 84 ? -13.407 3.052 -13.233 1.00 73.12 84 LYS A CA 1
ATOM 667 C C . LYS A 1 84 ? -12.834 2.666 -14.618 1.00 73.12 84 LYS A C 1
ATOM 669 O O . LYS A 1 84 ? -13.212 3.252 -15.625 1.00 73.12 84 LYS A O 1
ATOM 674 N N . LYS A 1 85 ? -11.887 1.714 -14.659 1.00 76.56 85 LYS A N 1
ATOM 675 C CA . LYS A 1 85 ? -11.155 1.260 -15.871 1.00 76.56 85 LYS A CA 1
ATOM 676 C C . LYS A 1 85 ? -10.253 2.304 -16.552 1.00 76.56 85 LYS A C 1
ATOM 678 O O . LYS A 1 85 ? -9.738 2.053 -17.637 1.00 76.56 85 LYS A O 1
ATOM 683 N N . THR A 1 86 ? -10.040 3.455 -15.925 1.00 79.94 86 THR A N 1
ATOM 684 C CA . THR A 1 86 ? -9.063 4.453 -16.365 1.00 79.94 86 THR A CA 1
ATOM 685 C C . THR A 1 86 ? -7.815 4.349 -15.499 1.00 79.94 86 THR A C 1
ATOM 687 O O . THR A 1 86 ? -7.905 4.414 -14.270 1.00 79.94 86 THR A O 1
ATOM 690 N N . PHE A 1 87 ? -6.670 4.178 -16.147 1.00 82.62 87 PHE A N 1
ATOM 691 C CA . PHE A 1 87 ? -5.345 4.231 -15.559 1.00 82.62 87 PHE A CA 1
ATOM 692 C C . PHE A 1 87 ? -4.736 5.621 -15.777 1.00 82.62 87 PHE A C 1
ATOM 694 O O . PHE A 1 87 ? -4.642 6.099 -16.905 1.00 82.62 87 PHE A O 1
ATOM 701 N N . TYR A 1 88 ? -4.345 6.273 -14.690 1.00 79.38 88 TYR A N 1
ATOM 702 C CA . TYR A 1 88 ? -3.671 7.560 -14.677 1.00 79.38 88 TYR A CA 1
ATOM 703 C C . TYR A 1 88 ? -2.197 7.361 -14.358 1.00 79.38 88 TYR A C 1
ATOM 705 O O . TYR A 1 88 ? -1.859 6.757 -13.337 1.00 79.38 88 TYR A O 1
ATOM 713 N N . ILE A 1 89 ? -1.339 7.916 -15.204 1.00 78.00 89 ILE A N 1
ATOM 714 C CA . ILE A 1 89 ? 0.111 7.832 -15.053 1.00 78.00 89 ILE A CA 1
ATOM 715 C C . ILE A 1 89 ? 0.762 9.192 -15.293 1.00 78.00 89 ILE A C 1
ATOM 717 O O . ILE A 1 89 ? 0.271 10.019 -16.061 1.00 78.00 89 ILE A O 1
ATOM 721 N N . ASN A 1 90 ? 1.884 9.414 -14.631 1.00 73.19 90 ASN A N 1
ATOM 722 C CA . ASN A 1 90 ? 2.818 10.497 -14.878 1.00 73.19 90 ASN A CA 1
ATOM 723 C C . ASN A 1 90 ? 4.207 9.916 -15.145 1.00 73.19 90 ASN A C 1
ATOM 725 O O . ASN A 1 90 ? 4.480 8.773 -14.791 1.00 73.19 90 ASN A O 1
ATOM 729 N N . ASP A 1 91 ? 5.096 10.721 -15.713 1.00 71.56 91 ASP A N 1
ATOM 730 C CA . ASP A 1 91 ? 6.514 10.372 -15.728 1.00 71.56 91 ASP A CA 1
ATOM 731 C C . ASP A 1 91 ? 7.087 10.506 -14.315 1.00 71.56 91 ASP A C 1
ATOM 733 O O . ASP A 1 91 ? 6.643 11.354 -13.526 1.00 71.56 91 ASP A O 1
ATOM 737 N N . LEU A 1 92 ? 8.071 9.666 -13.990 1.00 71.94 92 LEU A N 1
ATOM 738 C CA . LEU A 1 92 ? 8.764 9.740 -12.711 1.00 71.94 92 LEU A CA 1
ATOM 739 C C . LEU A 1 92 ? 9.565 11.046 -12.642 1.00 71.94 92 LEU A C 1
ATOM 741 O O . LEU A 1 92 ? 10.536 11.230 -13.374 1.00 71.94 92 LEU A O 1
ATOM 745 N N . GLN A 1 93 ? 9.159 11.938 -11.741 1.00 68.69 93 GLN A N 1
ATOM 746 C CA . GLN A 1 93 ? 9.858 13.186 -11.447 1.00 68.69 93 GLN A CA 1
ATOM 747 C C . GLN A 1 93 ? 10.276 13.187 -9.977 1.00 68.69 93 GLN A C 1
ATOM 749 O O . GLN A 1 93 ? 9.416 13.097 -9.099 1.00 68.69 93 GLN A O 1
ATOM 754 N N . LEU A 1 94 ? 11.576 13.297 -9.698 1.00 66.75 94 LEU A N 1
ATOM 755 C CA . LEU A 1 94 ? 12.103 13.461 -8.337 1.00 66.75 94 LEU A CA 1
ATOM 756 C C . LEU A 1 94 ? 12.930 14.743 -8.309 1.00 66.75 94 LEU A C 1
ATOM 758 O O . LEU A 1 94 ? 13.691 14.999 -9.232 1.00 66.75 94 LEU A O 1
ATOM 762 N N . TYR A 1 95 ? 12.766 15.569 -7.275 1.00 65.00 95 TYR A N 1
ATOM 763 C CA . TYR A 1 95 ? 13.529 16.820 -7.125 1.00 65.00 95 TYR A CA 1
ATOM 764 C C . TYR A 1 95 ? 13.521 17.719 -8.379 1.00 65.00 95 TYR A C 1
ATOM 766 O O . TYR A 1 95 ? 14.538 18.297 -8.748 1.00 65.00 95 TYR A O 1
ATOM 774 N N . SER A 1 96 ? 12.370 17.804 -9.058 1.00 61.66 96 SER A N 1
ATOM 775 C CA . SER A 1 96 ? 12.190 18.546 -10.320 1.00 61.66 96 SER A CA 1
ATOM 776 C C . SER A 1 96 ? 13.017 18.030 -11.510 1.00 61.66 96 SER A C 1
ATOM 778 O O . SER A 1 96 ? 13.025 18.662 -12.563 1.00 61.66 96 SER A O 1
ATOM 780 N N . GLN A 1 97 ? 13.661 16.868 -11.379 1.00 61.34 97 GLN A N 1
ATOM 781 C CA . GLN A 1 97 ? 14.330 16.156 -12.463 1.00 61.34 97 GLN A CA 1
ATOM 782 C C . GLN A 1 97 ? 13.437 15.037 -12.993 1.00 61.34 97 GLN A C 1
ATOM 784 O O . GLN A 1 97 ? 12.819 14.288 -12.232 1.00 61.34 97 GLN A O 1
ATOM 789 N N . SER A 1 98 ? 13.371 14.930 -14.318 1.00 65.62 98 SER A N 1
ATOM 790 C CA . SER A 1 98 ? 12.686 13.835 -14.994 1.00 65.62 98 SER A CA 1
ATOM 791 C C . SER A 1 98 ? 13.616 12.628 -15.052 1.00 65.62 98 SER A C 1
ATOM 793 O O . SER A 1 98 ? 14.660 12.686 -15.692 1.00 65.62 98 SER A O 1
ATOM 795 N N . TYR A 1 99 ? 13.227 11.523 -14.419 1.00 67.19 99 TYR A N 1
ATOM 796 C CA . TYR A 1 99 ? 13.945 10.240 -14.488 1.00 67.19 99 TYR A CA 1
ATOM 797 C C . TYR A 1 99 ? 13.440 9.355 -15.619 1.00 67.19 99 TYR A C 1
ATOM 799 O O . TYR A 1 99 ? 13.579 8.128 -15.608 1.00 67.19 99 TYR A O 1
ATOM 807 N N . PHE A 1 100 ? 12.811 10.008 -16.584 1.00 62.50 100 PHE A N 1
ATOM 808 C CA . PHE A 1 100 ? 12.248 9.399 -17.752 1.00 62.50 100 PHE A CA 1
ATOM 809 C C . PHE A 1 100 ? 13.343 8.667 -18.541 1.00 62.50 100 PHE A C 1
ATOM 811 O O . PHE A 1 100 ? 14.393 9.242 -18.802 1.00 62.50 100 PHE A O 1
ATOM 818 N N . LEU A 1 101 ? 13.107 7.388 -18.858 1.00 62.94 101 LEU A N 1
ATOM 819 C CA . LEU A 1 101 ? 14.037 6.507 -19.590 1.00 62.94 101 LEU A CA 1
ATOM 820 C C . LEU A 1 101 ? 15.345 6.142 -18.868 1.00 62.94 101 LEU A C 1
ATOM 822 O O . LEU A 1 101 ? 16.290 5.685 -19.497 1.00 62.94 101 LEU A O 1
ATOM 826 N N . SER A 1 102 ? 15.386 6.270 -17.541 1.00 74.19 102 SER A N 1
ATOM 827 C CA . SER A 1 102 ? 16.342 5.516 -16.719 1.00 74.19 102 SER A CA 1
ATOM 828 C C . SER A 1 102 ? 15.758 4.150 -16.351 1.00 74.19 102 SER A C 1
ATOM 830 O O . SER A 1 102 ? 14.535 3.977 -16.369 1.00 74.19 102 SER A O 1
ATOM 832 N N . GLY A 1 103 ? 16.590 3.205 -15.908 1.00 80.00 103 GLY A N 1
ATOM 833 C CA . GLY A 1 103 ? 16.107 1.947 -15.324 1.00 80.00 103 GLY A CA 1
ATOM 834 C C . GLY A 1 103 ? 15.047 2.147 -14.231 1.00 80.00 103 GLY A C 1
ATOM 835 O O . GLY A 1 103 ? 14.070 1.404 -14.178 1.00 80.00 103 GLY A O 1
ATOM 836 N N . MET A 1 104 ? 15.170 3.209 -13.418 1.00 83.38 104 MET A N 1
ATOM 837 C CA . MET A 1 104 ? 14.164 3.582 -12.411 1.00 83.38 104 MET A CA 1
ATOM 838 C C . MET A 1 104 ? 12.859 4.095 -13.026 1.00 83.38 104 MET A C 1
ATOM 840 O O . MET A 1 104 ? 11.779 3.755 -12.548 1.00 83.38 104 MET A O 1
ATOM 844 N N . GLY A 1 105 ? 12.940 4.906 -14.083 1.00 82.38 105 GLY A N 1
ATOM 845 C CA . GLY A 1 105 ? 11.764 5.388 -14.806 1.00 82.38 105 GLY A CA 1
ATOM 846 C C . GLY A 1 105 ? 11.008 4.248 -15.488 1.00 82.38 105 GLY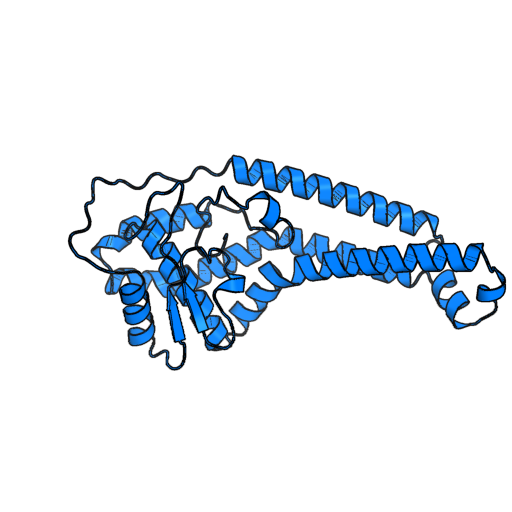 A C 1
ATOM 847 O O . GLY A 1 105 ? 9.785 4.167 -15.372 1.00 82.38 105 GLY A O 1
ATOM 848 N N . LEU A 1 106 ? 11.738 3.335 -16.137 1.00 87.19 106 LEU A N 1
ATOM 849 C CA . LEU A 1 106 ? 11.169 2.138 -16.750 1.00 87.19 106 LEU A CA 1
ATOM 850 C C . LEU A 1 106 ? 10.518 1.233 -15.696 1.00 87.19 106 LEU A C 1
ATOM 852 O O . LEU A 1 106 ? 9.381 0.801 -15.884 1.00 87.19 106 LEU A O 1
ATOM 856 N N . ASP A 1 107 ? 11.199 0.998 -14.570 1.00 89.81 107 ASP A N 1
ATOM 857 C CA . ASP A 1 107 ? 10.666 0.201 -13.464 1.00 89.81 107 ASP A CA 1
ATOM 858 C C . ASP A 1 107 ? 9.380 0.801 -12.884 1.00 89.81 107 ASP A C 1
ATOM 860 O O . ASP A 1 107 ? 8.381 0.103 -12.698 1.00 89.81 107 ASP A O 1
ATOM 864 N N . TYR A 1 108 ? 9.364 2.119 -12.680 1.00 88.06 108 TYR A N 1
ATOM 865 C CA . TYR A 1 108 ? 8.182 2.838 -12.226 1.00 88.06 108 TYR A CA 1
ATOM 866 C C . TYR A 1 108 ? 7.000 2.665 -13.191 1.00 88.06 108 TYR A C 1
ATOM 868 O O . TYR A 1 108 ? 5.920 2.235 -12.778 1.00 88.06 108 TYR A O 1
ATOM 876 N N . VAL A 1 109 ? 7.189 2.975 -14.479 1.00 87.44 109 VAL A N 1
ATOM 877 C CA . VAL A 1 109 ? 6.111 2.939 -15.480 1.00 87.44 109 VAL A CA 1
ATOM 878 C C . VAL A 1 109 ? 5.575 1.521 -15.654 1.00 87.44 109 VAL A C 1
ATOM 880 O O . VAL A 1 109 ? 4.356 1.317 -15.624 1.00 87.44 109 VAL A O 1
ATOM 883 N N . LEU A 1 110 ? 6.456 0.527 -15.784 1.00 91.31 110 LEU A N 1
ATOM 884 C CA . LEU A 1 110 ? 6.045 -0.864 -15.950 1.00 91.31 110 LEU A CA 1
ATOM 885 C C . LEU A 1 110 ? 5.368 -1.411 -14.700 1.00 91.31 110 LEU A C 1
ATOM 887 O O . LEU A 1 110 ? 4.319 -2.037 -14.826 1.00 91.31 110 LEU A O 1
ATOM 891 N N . GLY A 1 111 ? 5.881 -1.137 -13.501 1.00 90.88 111 GLY A N 1
ATOM 892 C CA . GLY A 1 111 ? 5.257 -1.603 -12.263 1.00 90.88 111 GLY A CA 1
ATOM 893 C C . GLY A 1 111 ? 3.870 -1.013 -12.035 1.00 90.88 111 GLY A C 1
ATOM 894 O O . GLY A 1 111 ? 2.931 -1.738 -11.696 1.00 90.88 111 GLY A O 1
ATOM 895 N N . ARG A 1 112 ? 3.686 0.276 -12.338 1.00 87.56 112 ARG A N 1
ATOM 896 C CA . ARG A 1 112 ? 2.369 0.929 -12.318 1.00 87.56 112 ARG A CA 1
ATOM 897 C C . ARG A 1 112 ? 1.393 0.308 -13.311 1.00 87.56 112 ARG A C 1
ATOM 899 O O . ARG A 1 112 ? 0.239 0.041 -12.970 1.00 87.56 112 ARG A O 1
ATOM 906 N N . THR A 1 113 ? 1.863 0.063 -14.528 1.00 89.69 113 THR A N 1
ATOM 907 C CA . THR A 1 113 ? 1.054 -0.509 -15.611 1.00 89.69 113 THR A CA 1
ATOM 908 C C . THR A 1 113 ? 0.682 -1.954 -15.314 1.00 89.69 113 THR A C 1
ATOM 910 O O . THR A 1 113 ? -0.480 -2.342 -15.442 1.00 89.69 113 THR A O 1
ATOM 913 N N . PHE A 1 114 ? 1.641 -2.745 -14.840 1.00 92.94 114 PHE A N 1
ATOM 914 C CA . PHE A 1 114 ? 1.425 -4.097 -14.352 1.00 92.94 114 PHE A CA 1
ATOM 915 C C . PHE A 1 114 ? 0.340 -4.111 -13.272 1.00 92.94 114 PHE A C 1
ATOM 917 O O . PHE A 1 114 ? -0.668 -4.795 -13.418 1.00 92.94 114 PHE A O 1
ATOM 924 N N . PHE A 1 115 ? 0.463 -3.284 -12.234 1.00 90.44 115 PHE A N 1
ATOM 925 C CA . PHE A 1 115 ? -0.529 -3.244 -11.163 1.00 90.44 115 PHE A CA 1
ATOM 926 C C . PHE A 1 115 ? -1.931 -2.884 -11.669 1.00 90.44 115 PHE A C 1
ATOM 928 O O . PHE A 1 115 ? -2.907 -3.576 -11.368 1.00 90.44 115 PHE A O 1
ATOM 935 N N . ALA A 1 116 ? -2.038 -1.837 -12.491 1.00 89.38 116 ALA A N 1
ATOM 936 C CA . ALA A 1 116 ? -3.309 -1.390 -13.050 1.00 89.38 116 ALA A CA 1
ATOM 937 C C . ALA A 1 116 ? -3.955 -2.448 -13.958 1.00 89.38 116 ALA A C 1
ATOM 939 O O . ALA A 1 116 ? -5.164 -2.673 -13.878 1.00 89.38 116 ALA A O 1
ATOM 940 N N . THR A 1 117 ? -3.162 -3.132 -14.786 1.00 91.62 117 THR A N 1
ATOM 941 C CA . THR A 1 117 ? -3.659 -4.218 -15.644 1.00 91.62 117 THR A CA 1
ATOM 942 C C . THR A 1 117 ? -4.122 -5.419 -14.832 1.00 91.62 117 THR A C 1
ATOM 944 O O . THR A 1 117 ? -5.211 -5.930 -15.083 1.00 91.62 117 THR A O 1
ATOM 947 N N . GLN A 1 118 ? -3.385 -5.825 -13.800 1.00 93.12 118 GLN A N 1
ATOM 948 C CA . GLN A 1 118 ? -3.791 -6.932 -12.932 1.00 93.12 118 GLN A CA 1
ATOM 949 C C . GLN A 1 118 ? -5.081 -6.620 -12.156 1.00 93.12 118 GLN A C 1
ATOM 951 O O . GLN A 1 118 ? -5.956 -7.480 -12.025 1.00 93.12 118 GLN A O 1
ATOM 956 N N . LEU A 1 119 ? -5.260 -5.375 -11.697 1.00 90.88 119 LEU A N 1
ATOM 957 C CA . LEU A 1 119 ? -6.525 -4.923 -11.108 1.00 90.88 119 LEU A CA 1
ATOM 958 C C . LEU A 1 119 ? -7.668 -4.913 -12.131 1.00 90.88 119 LEU A C 1
ATOM 960 O O . LEU A 1 119 ? -8.786 -5.321 -11.804 1.00 90.88 119 LEU A O 1
ATOM 964 N N . HIS A 1 120 ? -7.399 -4.483 -13.366 1.00 90.12 120 HIS A N 1
ATOM 965 C CA . HIS A 1 120 ? -8.371 -4.489 -14.459 1.00 90.12 120 HIS A CA 1
ATOM 966 C C . HIS A 1 120 ? -8.848 -5.904 -14.804 1.00 90.12 120 HIS A C 1
ATOM 968 O O . HIS A 1 120 ? -10.052 -6.142 -14.900 1.00 90.12 120 HIS A O 1
ATOM 974 N N . LEU A 1 121 ? -7.914 -6.853 -14.883 1.00 91.50 121 LEU A N 1
ATOM 975 C CA . LEU A 1 121 ? -8.175 -8.278 -15.097 1.00 91.50 121 LEU A CA 1
ATOM 976 C C . LEU A 1 121 ? -8.776 -8.985 -13.872 1.00 91.50 121 LEU A C 1
ATOM 978 O O . LEU A 1 121 ? -9.048 -10.181 -13.919 1.00 91.50 121 LEU A O 1
ATOM 982 N N . LYS A 1 122 ? -9.004 -8.260 -12.769 1.00 90.69 122 LYS A N 1
ATOM 983 C CA . LYS A 1 122 ? -9.529 -8.786 -11.503 1.00 90.69 122 LYS A CA 1
ATOM 984 C C . LYS A 1 122 ? -8.682 -9.924 -10.915 1.00 90.69 122 LYS A C 1
ATOM 986 O O . LYS A 1 122 ? -9.237 -10.783 -10.227 1.00 90.69 122 LYS A O 1
ATOM 991 N N . ASN A 1 123 ? -7.361 -9.906 -11.113 1.00 93.56 123 ASN A N 1
ATOM 992 C CA . ASN A 1 123 ? -6.456 -10.892 -10.524 1.00 93.56 123 ASN A CA 1
ATOM 993 C C . ASN A 1 123 ? -6.649 -10.935 -8.998 1.00 93.56 123 ASN A C 1
ATOM 995 O O . ASN A 1 123 ? -6.436 -9.938 -8.301 1.00 93.56 123 ASN A O 1
ATOM 999 N N . ARG A 1 124 ? -7.085 -12.092 -8.479 1.00 92.81 124 ARG A N 1
ATOM 1000 C CA . ARG A 1 124 ? -7.438 -12.261 -7.062 1.00 92.81 124 ARG A CA 1
ATOM 1001 C C . ARG A 1 124 ? -6.254 -11.957 -6.151 1.00 92.81 124 ARG A C 1
ATOM 1003 O O . ARG A 1 124 ? -6.436 -11.260 -5.160 1.00 92.81 124 ARG A O 1
ATOM 1010 N N . HIS A 1 125 ? -5.059 -12.421 -6.510 1.00 92.56 125 HIS A N 1
ATOM 1011 C CA . HIS A 1 125 ? -3.863 -12.244 -5.696 1.00 92.56 125 HIS A CA 1
ATOM 1012 C C . HIS A 1 125 ? -3.484 -10.762 -5.574 1.00 92.56 125 HIS A C 1
ATOM 1014 O O . HIS A 1 125 ? -3.364 -10.246 -4.464 1.00 92.56 125 HIS A O 1
ATOM 1020 N N . VAL A 1 126 ? -3.406 -10.043 -6.699 1.00 91.50 126 VAL A N 1
ATOM 1021 C CA . VAL A 1 126 ? -3.083 -8.604 -6.701 1.00 91.50 126 VAL A CA 1
ATOM 1022 C C . VAL A 1 126 ? -4.169 -7.782 -6.006 1.00 91.50 126 VAL A C 1
ATOM 1024 O O . VAL A 1 126 ? -3.855 -6.845 -5.277 1.00 91.50 126 VAL A O 1
ATOM 1027 N N . ARG A 1 127 ? -5.451 -8.146 -6.150 1.00 91.00 127 ARG A N 1
ATOM 1028 C CA . ARG A 1 127 ? -6.550 -7.487 -5.422 1.00 91.00 127 ARG A CA 1
ATOM 1029 C C . ARG A 1 127 ? -6.444 -7.673 -3.911 1.00 91.00 127 ARG A C 1
ATOM 1031 O O . ARG A 1 127 ? -6.668 -6.711 -3.180 1.00 91.00 127 ARG A O 1
ATOM 1038 N N . THR A 1 128 ? -6.113 -8.879 -3.454 1.00 91.56 128 THR A N 1
ATOM 1039 C CA . THR A 1 128 ? -5.887 -9.158 -2.032 1.00 91.56 128 THR A CA 1
ATOM 1040 C C . THR A 1 128 ? -4.697 -8.359 -1.510 1.00 91.56 128 THR A C 1
ATOM 1042 O O . THR A 1 128 ? -4.843 -7.681 -0.498 1.00 91.56 128 THR A O 1
ATOM 1045 N N . MET A 1 129 ? -3.570 -8.340 -2.229 1.00 90.19 129 MET A N 1
ATOM 1046 C CA . MET A 1 129 ? -2.405 -7.536 -1.839 1.00 90.19 129 MET A CA 1
ATOM 1047 C C . MET A 1 129 ? -2.727 -6.041 -1.813 1.00 90.19 129 MET A C 1
ATOM 1049 O O . MET A 1 129 ? -2.398 -5.371 -0.845 1.00 90.19 129 MET A O 1
ATOM 1053 N N . ASN A 1 130 ? -3.459 -5.522 -2.805 1.00 87.75 130 ASN A N 1
ATOM 1054 C CA . ASN A 1 130 ? -3.917 -4.131 -2.815 1.00 87.75 130 ASN A CA 1
ATOM 1055 C C . ASN A 1 130 ? -4.775 -3.792 -1.585 1.00 87.75 130 ASN A C 1
ATOM 1057 O O . ASN A 1 130 ? -4.627 -2.721 -1.002 1.00 87.75 130 ASN A O 1
ATOM 1061 N N . PHE A 1 131 ? -5.676 -4.697 -1.188 1.00 89.50 131 PHE A N 1
ATOM 1062 C CA . PHE A 1 131 ? -6.488 -4.504 0.008 1.00 89.50 131 PHE A CA 1
ATOM 1063 C C . PHE A 1 131 ? -5.628 -4.497 1.276 1.00 89.50 131 PHE A C 1
ATOM 1065 O O . PHE A 1 131 ? -5.707 -3.543 2.043 1.00 89.50 131 PHE A O 1
ATOM 1072 N N . LEU A 1 132 ? -4.785 -5.514 1.469 1.00 90.12 132 LEU A N 1
ATOM 1073 C CA . LEU A 1 132 ? -3.968 -5.672 2.676 1.00 90.12 132 LEU A CA 1
ATOM 1074 C C . LEU A 1 132 ? -2.913 -4.567 2.831 1.00 90.12 132 LEU A C 1
ATOM 1076 O O . LEU A 1 132 ? -2.716 -4.080 3.938 1.00 90.12 132 LEU A O 1
ATOM 1080 N N . LEU A 1 133 ? -2.277 -4.145 1.733 1.00 86.31 133 LEU A N 1
ATOM 1081 C CA . LEU A 1 133 ? -1.244 -3.104 1.733 1.00 86.31 133 LEU A CA 1
ATOM 1082 C C . LEU A 1 133 ? -1.822 -1.697 1.897 1.00 86.31 133 LEU A C 1
ATOM 1084 O O . LEU A 1 133 ? -1.298 -0.898 2.671 1.00 86.31 133 LEU A O 1
ATOM 1088 N N . TYR A 1 134 ? -2.885 -1.370 1.153 1.00 82.25 134 TYR A N 1
ATOM 1089 C CA . TYR A 1 134 ? -3.283 0.029 0.965 1.00 82.25 134 TYR A CA 1
ATOM 1090 C C . TYR A 1 134 ? -4.656 0.392 1.536 1.00 82.25 134 TYR A C 1
ATOM 1092 O O . TYR A 1 134 ? -4.883 1.562 1.833 1.00 82.25 134 TYR A O 1
ATOM 1100 N N . LEU A 1 135 ? -5.588 -0.558 1.678 1.00 86.50 135 LEU A N 1
ATOM 1101 C CA . LEU A 1 135 ? -6.967 -0.260 2.100 1.00 86.50 135 LEU A CA 1
ATOM 1102 C C . LEU A 1 135 ? -7.267 -0.683 3.540 1.00 86.50 135 LEU A C 1
ATOM 1104 O O . LEU A 1 135 ? -7.970 0.036 4.243 1.00 86.50 135 LEU A O 1
ATOM 1108 N N . ALA A 1 136 ? -6.747 -1.824 3.991 1.00 89.75 136 ALA A N 1
ATOM 1109 C CA . ALA A 1 136 ? -7.038 -2.370 5.312 1.00 89.75 136 ALA A CA 1
ATOM 1110 C C . ALA A 1 136 ? -6.440 -1.536 6.465 1.00 89.75 136 ALA A C 1
ATOM 1112 O O . ALA A 1 136 ? -7.194 -1.229 7.390 1.00 89.75 136 ALA A O 1
ATOM 1113 N N . PRO A 1 137 ? -5.164 -1.087 6.424 1.00 87.69 137 PRO A N 1
ATOM 1114 C CA . PRO A 1 137 ? -4.593 -0.280 7.506 1.00 87.69 137 PRO A CA 1
ATOM 1115 C C . PRO A 1 137 ? -5.374 1.012 7.829 1.00 87.69 137 PRO A C 1
ATOM 1117 O O . PRO A 1 137 ? -5.744 1.195 8.990 1.00 87.69 137 PRO A O 1
ATOM 1120 N N . PRO A 1 138 ? -5.709 1.887 6.854 1.00 85.81 138 PRO A N 1
ATOM 1121 C CA . PRO A 1 138 ? -6.446 3.119 7.139 1.00 85.81 138 PRO A CA 1
ATOM 1122 C C . PRO A 1 138 ? -7.891 2.837 7.561 1.00 85.81 138 PRO A C 1
ATOM 1124 O O . PRO A 1 138 ? -8.452 3.594 8.347 1.00 85.81 138 PRO A O 1
ATOM 1127 N N . LEU A 1 139 ? -8.496 1.752 7.064 1.00 90.81 139 LEU A N 1
ATOM 1128 C CA . LEU A 1 139 ? -9.848 1.352 7.441 1.00 90.81 139 LEU A CA 1
ATOM 1129 C C . LEU A 1 139 ? -9.903 0.897 8.903 1.00 90.81 139 LEU A C 1
ATOM 1131 O O . LEU A 1 139 ? -10.801 1.314 9.625 1.00 90.81 139 LEU A O 1
ATOM 1135 N N . LEU A 1 140 ? -8.928 0.112 9.366 1.00 92.38 140 LEU A N 1
ATOM 1136 C CA . LEU A 1 140 ? -8.840 -0.272 10.777 1.00 92.38 140 LEU A CA 1
ATOM 1137 C C . LEU A 1 140 ? -8.558 0.923 11.686 1.00 92.38 140 LEU A C 1
ATOM 1139 O O . LEU A 1 140 ? -9.180 1.034 12.738 1.00 92.38 140 LEU A O 1
ATOM 1143 N N . LEU A 1 141 ? -7.682 1.842 11.268 1.00 89.81 141 LEU A N 1
ATOM 1144 C CA . LEU A 1 141 ? -7.423 3.073 12.017 1.00 89.81 141 LEU A CA 1
ATOM 1145 C C . LEU A 1 141 ? -8.690 3.942 12.125 1.00 89.81 141 LEU A C 1
ATOM 1147 O O . LEU A 1 141 ? -9.012 4.462 13.190 1.00 89.81 141 LEU A O 1
ATOM 1151 N N . PHE A 1 142 ? -9.451 4.063 11.036 1.00 91.19 142 PHE A N 1
ATOM 1152 C CA . PHE A 1 142 ? -10.730 4.772 11.023 1.00 91.19 142 PHE A CA 1
ATOM 1153 C C . PHE A 1 142 ? -11.768 4.115 11.944 1.00 91.19 142 PHE A C 1
ATOM 1155 O O . PHE A 1 142 ? -12.403 4.804 12.744 1.00 91.19 142 PHE A O 1
ATOM 1162 N N . LEU A 1 143 ? -11.902 2.786 11.884 1.00 94.31 143 LEU A N 1
ATOM 1163 C CA . LEU A 1 143 ? -12.783 2.027 12.777 1.00 94.31 143 LEU A CA 1
ATOM 1164 C C . LEU A 1 143 ? -12.372 2.171 14.247 1.00 94.31 143 LEU A C 1
ATOM 1166 O O . LEU A 1 143 ? -13.244 2.310 15.103 1.00 94.31 143 LEU A O 1
ATOM 1170 N N . PHE A 1 144 ? -11.068 2.201 14.539 1.00 93.75 144 PHE A N 1
ATOM 1171 C CA . PHE A 1 144 ? -10.550 2.462 15.881 1.00 93.75 144 PHE A CA 1
ATOM 1172 C C . PHE A 1 144 ? -11.030 3.817 16.418 1.00 93.75 144 PHE A C 1
ATOM 1174 O O . PHE A 1 144 ? -11.521 3.882 17.546 1.00 93.75 144 PHE A O 1
ATOM 1181 N N . PHE A 1 145 ? -10.943 4.892 15.625 1.00 92.38 145 PHE A N 1
ATOM 1182 C CA . PHE A 1 145 ? -11.382 6.220 16.068 1.00 92.38 145 PHE A CA 1
ATOM 1183 C C . PHE A 1 145 ? -12.892 6.292 16.298 1.00 92.38 145 PHE A C 1
ATOM 1185 O O . PHE A 1 145 ? -13.320 6.822 17.322 1.00 92.38 145 PHE A O 1
ATOM 1192 N N . ILE A 1 146 ? -13.697 5.721 15.394 1.00 94.94 146 ILE A N 1
ATOM 1193 C CA . ILE A 1 146 ? -15.154 5.645 15.577 1.00 94.94 146 ILE A CA 1
ATOM 1194 C C . ILE A 1 146 ? -15.483 4.907 16.872 1.00 94.94 146 ILE A C 1
ATOM 1196 O O . ILE A 1 146 ? -16.260 5.404 17.684 1.00 94.94 146 ILE A O 1
ATOM 1200 N N . LEU A 1 147 ? -14.881 3.737 17.084 1.00 94.69 147 LEU A N 1
ATOM 1201 C CA . LEU A 1 147 ? -15.176 2.924 18.255 1.00 94.69 147 LEU A CA 1
ATOM 1202 C C . LEU A 1 147 ? -14.712 3.590 19.553 1.00 94.69 147 LEU A C 1
ATOM 1204 O O . LEU A 1 147 ? -15.420 3.526 20.550 1.00 94.69 147 LEU A O 1
ATOM 1208 N N . SER A 1 148 ? -13.574 4.284 19.530 1.00 92.81 148 SER A N 1
ATOM 1209 C CA . SER A 1 148 ? -13.091 5.066 20.673 1.00 92.81 148 SER A CA 1
ATOM 1210 C C . SER A 1 148 ? -14.084 6.166 21.057 1.00 92.81 148 SER A C 1
ATOM 1212 O O . SER A 1 148 ? -14.403 6.319 22.233 1.00 92.81 148 SER A O 1
ATOM 1214 N N . ILE A 1 149 ? -14.631 6.891 20.073 1.00 94.06 149 ILE A N 1
ATOM 1215 C CA . ILE A 1 149 ? -15.677 7.897 20.312 1.00 94.06 149 ILE A CA 1
ATOM 1216 C C . ILE A 1 149 ? -16.932 7.235 20.889 1.00 94.06 149 ILE A C 1
ATOM 1218 O O . ILE A 1 149 ? -17.484 7.736 21.864 1.00 94.06 149 ILE A O 1
ATOM 1222 N N . LEU A 1 150 ? -17.363 6.098 20.334 1.00 92.81 150 LEU A N 1
ATOM 1223 C CA . LEU A 1 150 ? -18.523 5.362 20.842 1.00 92.81 150 LEU A CA 1
ATOM 1224 C C . LEU A 1 150 ? -18.329 4.905 22.292 1.00 92.81 150 LEU A C 1
ATOM 1226 O O . LEU A 1 150 ? -19.257 5.035 23.082 1.00 92.81 150 LEU A O 1
ATOM 1230 N N . ILE A 1 151 ? -17.137 4.427 22.660 1.00 91.94 151 ILE A N 1
ATOM 1231 C CA . ILE A 1 151 ? -16.795 4.051 24.040 1.00 91.94 151 ILE A CA 1
ATOM 1232 C C . ILE A 1 151 ? -16.883 5.264 24.969 1.00 91.94 151 ILE A C 1
ATOM 1234 O O . ILE A 1 151 ? -17.489 5.167 26.034 1.00 91.94 151 ILE A O 1
ATOM 1238 N N . ILE A 1 152 ? -16.323 6.409 24.565 1.00 91.44 152 ILE A N 1
ATOM 1239 C CA . ILE A 1 152 ? -16.375 7.650 25.353 1.00 91.44 152 ILE A CA 1
ATOM 1240 C C . ILE A 1 152 ? -17.827 8.091 25.559 1.00 91.44 152 ILE A C 1
ATOM 1242 O O . ILE A 1 152 ? -18.228 8.376 26.685 1.00 91.44 152 ILE A O 1
ATOM 1246 N N . VAL A 1 153 ? -18.626 8.122 24.489 1.00 91.94 153 VAL A N 1
ATOM 1247 C CA . VAL A 1 153 ? -20.042 8.508 24.552 1.00 91.94 153 VAL A CA 1
ATOM 1248 C C . VAL A 1 153 ? -20.828 7.539 25.430 1.00 91.94 153 VAL A C 1
ATOM 1250 O O . VAL A 1 153 ? -21.576 7.986 26.293 1.00 91.94 153 VAL A O 1
ATOM 1253 N N . PHE A 1 154 ? -20.633 6.229 25.256 1.00 90.94 154 PHE A N 1
ATOM 1254 C CA . PHE A 1 154 ? -21.287 5.204 26.069 1.00 90.94 154 PHE A CA 1
ATOM 1255 C C . PHE A 1 154 ? -20.956 5.383 27.554 1.00 90.94 154 PHE A C 1
ATOM 1257 O O . PHE A 1 154 ? -21.866 5.442 28.372 1.00 90.94 154 PHE A O 1
ATOM 1264 N N . TYR A 1 155 ? -19.677 5.572 27.888 1.00 89.44 155 TYR A N 1
ATOM 1265 C CA . TYR A 1 155 ? -19.227 5.817 29.257 1.00 89.44 155 TYR A CA 1
ATOM 1266 C C . TYR A 1 155 ? -19.852 7.075 29.874 1.00 89.44 155 TYR A C 1
ATOM 1268 O O . TYR A 1 155 ? -20.327 7.048 31.007 1.00 89.44 155 TYR A O 1
ATOM 1276 N N . VAL A 1 156 ? -19.876 8.191 29.138 1.00 90.50 156 VAL A N 1
ATOM 1277 C CA . VAL A 1 156 ? -20.489 9.434 29.629 1.00 90.50 156 VAL A CA 1
ATOM 1278 C C . VAL A 1 156 ? -21.988 9.240 29.854 1.00 90.50 156 VAL A C 1
ATOM 1280 O O . VAL A 1 156 ? -22.502 9.660 30.888 1.00 90.50 156 VAL A O 1
ATOM 1283 N N . LEU A 1 157 ? -22.687 8.573 28.932 1.00 90.19 157 LEU A N 1
ATOM 1284 C CA . LEU A 1 157 ? -24.122 8.319 29.055 1.00 90.19 157 LEU A CA 1
ATOM 1285 C C . LEU A 1 157 ? -24.453 7.461 30.279 1.00 90.19 157 LEU A C 1
ATOM 1287 O O . LEU A 1 157 ? -25.347 7.837 31.036 1.00 90.19 157 LEU A O 1
ATOM 1291 N N . THR A 1 158 ? -23.727 6.365 30.516 1.00 88.31 158 THR A N 1
ATOM 1292 C CA . THR A 1 158 ? -23.988 5.487 31.671 1.00 88.31 158 THR A CA 1
ATOM 1293 C C . THR A 1 158 ? -23.629 6.149 33.000 1.00 88.31 158 THR A C 1
ATOM 1295 O O . THR A 1 158 ? -24.271 5.879 34.012 1.00 88.31 158 THR A O 1
ATOM 1298 N N . LYS A 1 159 ? -22.665 7.080 33.017 1.00 88.06 159 LYS A N 1
ATOM 1299 C CA . LYS A 1 159 ? -22.353 7.887 34.210 1.00 88.06 159 LYS A CA 1
ATOM 1300 C C . LYS A 1 159 ? -23.363 8.998 34.483 1.00 88.06 159 LYS A C 1
ATOM 1302 O O . LYS A 1 159 ? -23.666 9.249 35.645 1.00 88.06 159 LYS A O 1
ATOM 1307 N N . VAL A 1 160 ? -23.869 9.668 33.448 1.00 91.31 160 VAL A N 1
ATOM 1308 C CA . VAL A 1 160 ? -24.856 10.753 33.592 1.00 91.31 160 VAL A CA 1
ATOM 1309 C C . VAL A 1 160 ? -26.243 10.203 33.919 1.00 91.31 160 VAL A C 1
ATOM 1311 O O . VAL A 1 160 ? -26.972 10.813 34.696 1.00 91.31 160 VAL A O 1
ATOM 1314 N N . ASN A 1 161 ? -26.610 9.051 33.355 1.00 90.50 161 ASN A N 1
ATOM 1315 C CA . ASN A 1 161 ? -27.892 8.403 33.601 1.00 90.50 161 ASN A CA 1
ATOM 1316 C C . ASN A 1 161 ? -27.704 6.905 33.906 1.00 90.50 161 ASN A C 1
ATOM 1318 O O . ASN A 1 161 ? -27.828 6.074 33.001 1.00 90.50 161 ASN A O 1
ATOM 1322 N N . PRO A 1 162 ? -27.435 6.547 35.176 1.00 86.94 162 PRO A N 1
ATOM 1323 C CA . PRO A 1 162 ? -27.211 5.159 35.585 1.00 86.94 162 PRO A CA 1
ATOM 1324 C C . PRO A 1 162 ? -28.385 4.221 35.281 1.00 86.94 162 PRO A C 1
ATOM 1326 O O . PRO A 1 162 ? -28.163 3.048 34.993 1.00 86.94 162 PRO A O 1
ATOM 1329 N N . ASN A 1 163 ? -29.617 4.743 35.248 1.00 89.44 163 ASN A N 1
ATOM 1330 C CA . ASN A 1 163 ? -30.828 3.970 34.937 1.00 89.44 163 ASN A CA 1
ATOM 1331 C C . ASN A 1 163 ? -30.819 3.412 33.501 1.00 89.44 163 ASN A C 1
ATOM 1333 O O . ASN A 1 163 ? -31.614 2.542 33.158 1.00 89.44 163 ASN A O 1
ATOM 1337 N N . LEU A 1 164 ? -29.914 3.884 32.631 1.00 86.81 164 LEU A N 1
ATOM 1338 C CA . LEU A 1 164 ? -29.705 3.269 31.320 1.00 86.81 164 LEU A CA 1
ATOM 1339 C C . LEU A 1 164 ? -29.261 1.804 31.432 1.00 86.81 164 LEU A C 1
ATOM 1341 O O . LEU A 1 164 ? -29.544 1.023 30.529 1.00 86.81 164 LEU A O 1
ATOM 1345 N N . LEU A 1 165 ? -28.608 1.416 32.530 1.00 85.25 165 LEU A N 1
ATOM 1346 C CA . LEU A 1 165 ? -28.165 0.041 32.761 1.00 85.25 165 LEU A CA 1
ATOM 1347 C C . LEU A 1 165 ? -29.289 -0.912 33.157 1.00 85.25 165 LEU A C 1
ATOM 1349 O O . LEU A 1 165 ? -29.090 -2.120 33.083 1.00 85.25 165 LEU A O 1
ATOM 1353 N N . ASP A 1 166 ? -30.477 -0.400 33.474 1.00 86.94 166 ASP A N 1
ATOM 1354 C CA . ASP A 1 166 ? -31.659 -1.236 33.696 1.00 86.94 166 ASP A CA 1
ATOM 1355 C C . ASP A 1 166 ? -32.191 -1.821 32.373 1.00 86.94 166 ASP A C 1
ATOM 1357 O O . ASP A 1 166 ? -32.925 -2.810 32.355 1.00 86.94 166 ASP A O 1
ATOM 1361 N N . PHE A 1 167 ? -31.794 -1.247 31.231 1.00 88.75 167 PHE A N 1
ATOM 1362 C CA . PHE A 1 167 ? -32.110 -1.792 29.917 1.00 88.75 167 PHE A CA 1
ATOM 1363 C C . PHE A 1 167 ? -31.137 -2.918 29.540 1.00 88.75 167 PHE A C 1
ATOM 1365 O O . PHE A 1 167 ? -29.927 -2.706 29.423 1.00 88.75 167 PHE A O 1
ATOM 1372 N N . ASN A 1 168 ? -31.689 -4.091 29.203 1.00 87.56 168 ASN A N 1
ATOM 1373 C CA . ASN A 1 168 ? -30.943 -5.305 28.830 1.00 87.56 168 ASN A CA 1
ATOM 1374 C C . ASN A 1 168 ? -29.810 -5.073 27.814 1.00 87.56 168 ASN A C 1
ATOM 1376 O O . ASN A 1 168 ? -28.766 -5.715 27.896 1.00 87.56 168 ASN A O 1
ATOM 1380 N N . PHE A 1 169 ? -30.000 -4.168 26.850 1.00 88.38 169 PHE A N 1
ATOM 1381 C CA . PHE A 1 169 ? -28.996 -3.870 25.826 1.00 88.38 169 PHE A CA 1
ATOM 1382 C C . PHE A 1 169 ? -27.753 -3.160 26.388 1.00 88.38 169 PHE A C 1
ATOM 1384 O O . PHE A 1 169 ? -26.630 -3.585 26.119 1.00 88.38 169 PHE A O 1
ATOM 1391 N N . PHE A 1 170 ? -27.941 -2.099 27.178 1.00 86.81 170 PHE A N 1
ATOM 1392 C CA . PHE A 1 170 ? -26.836 -1.347 27.780 1.00 86.81 170 PHE A CA 1
ATOM 1393 C C . PHE A 1 170 ? -26.130 -2.185 28.844 1.00 86.81 170 PHE A C 1
ATOM 1395 O O . PHE A 1 170 ? -24.900 -2.237 28.855 1.00 86.81 170 PHE A O 1
ATOM 1402 N N . TYR A 1 171 ? -26.904 -2.926 29.646 1.00 86.94 171 TYR A N 1
ATOM 1403 C CA . TYR A 1 171 ? -26.366 -3.909 30.580 1.00 86.94 171 TYR A CA 1
ATOM 1404 C C . TYR A 1 171 ? -25.473 -4.929 29.872 1.00 86.94 171 TYR A C 1
ATOM 1406 O O . TYR A 1 171 ? -24.345 -5.158 30.292 1.00 86.94 171 TYR A O 1
ATOM 1414 N N . PHE A 1 172 ? -25.939 -5.514 28.765 1.00 88.38 172 PHE A N 1
ATOM 1415 C CA . PHE A 1 172 ? -25.173 -6.497 27.998 1.00 88.38 172 PHE A CA 1
ATOM 1416 C C . PHE A 1 172 ? -23.851 -5.920 27.473 1.00 88.38 172 PHE A C 1
ATOM 1418 O O . PHE A 1 172 ? -22.804 -6.557 27.599 1.00 88.38 172 PHE A O 1
ATOM 1425 N N . ILE A 1 173 ? -23.874 -4.700 26.928 1.00 88.62 173 ILE A N 1
ATOM 1426 C CA . ILE A 1 173 ? -22.665 -4.035 26.426 1.00 88.62 173 ILE A CA 1
ATOM 1427 C C . ILE A 1 173 ? -21.649 -3.791 27.543 1.00 88.62 173 ILE A C 1
ATOM 1429 O O . ILE A 1 173 ? -20.468 -4.095 27.347 1.00 88.62 173 ILE A O 1
ATOM 1433 N N . GLU A 1 174 ? -22.088 -3.258 28.685 1.00 85.62 174 GLU A N 1
ATOM 1434 C CA . GLU A 1 174 ? -21.209 -2.941 29.814 1.00 85.62 174 GLU A CA 1
ATOM 1435 C C . GLU A 1 174 ? -20.707 -4.209 30.510 1.00 85.62 174 GLU A C 1
ATOM 1437 O O . GLU A 1 174 ? -19.503 -4.387 30.686 1.00 85.62 174 GLU A O 1
ATOM 1442 N N . HIS A 1 175 ? -21.607 -5.141 30.825 1.00 85.31 175 HIS A N 1
ATOM 1443 C CA . HIS A 1 175 ? -21.289 -6.357 31.568 1.00 85.31 175 HIS A CA 1
ATOM 1444 C C . HIS A 1 175 ? -20.283 -7.248 30.828 1.00 85.31 175 HIS A C 1
ATOM 1446 O O . HIS A 1 175 ? -19.322 -7.741 31.426 1.00 85.31 175 HIS A O 1
ATOM 1452 N N . TYR A 1 176 ? -20.466 -7.426 29.515 1.00 87.50 176 TYR A N 1
ATOM 1453 C CA . TYR A 1 176 ? -19.570 -8.241 28.689 1.00 87.50 176 TYR A CA 1
ATOM 1454 C C . TYR A 1 176 ? -18.430 -7.443 28.044 1.00 87.50 176 TYR A C 1
ATOM 1456 O O . TYR A 1 176 ? -17.546 -8.041 27.428 1.00 87.50 176 TYR A O 1
ATOM 1464 N N . GLY A 1 177 ? -18.407 -6.114 28.183 1.00 87.69 177 GLY A N 1
ATOM 1465 C CA . GLY A 1 177 ? -17.343 -5.273 27.634 1.00 87.69 177 GLY A CA 1
ATOM 1466 C C . GLY A 1 177 ? -17.236 -5.360 26.111 1.00 87.69 177 GLY A C 1
ATOM 1467 O O . GLY A 1 177 ? -16.135 -5.418 25.563 1.00 87.69 177 GLY A O 1
ATOM 1468 N N . ILE A 1 178 ? -18.368 -5.413 25.408 1.00 90.31 178 ILE A N 1
ATOM 1469 C CA . ILE A 1 178 ? -18.416 -5.733 23.969 1.00 90.31 178 ILE A CA 1
ATOM 1470 C C . ILE A 1 178 ? -17.629 -4.719 23.145 1.00 90.31 178 ILE A C 1
ATOM 1472 O O . ILE A 1 178 ? -16.863 -5.097 22.261 1.00 90.31 178 ILE A O 1
ATOM 1476 N N . LEU A 1 179 ? -17.767 -3.432 23.467 1.00 90.81 179 LEU A N 1
ATOM 1477 C CA . LEU A 1 179 ? -17.017 -2.378 22.787 1.00 90.81 179 LEU A CA 1
ATOM 1478 C C . LEU A 1 179 ? -15.504 -2.541 23.002 1.00 90.81 179 LEU A C 1
ATOM 1480 O O . LEU A 1 179 ? -14.734 -2.363 22.061 1.00 90.81 179 LEU A O 1
ATOM 1484 N N . ASN A 1 180 ? -15.083 -2.966 24.196 1.00 89.31 180 ASN A N 1
ATOM 1485 C CA . ASN A 1 180 ? -13.676 -3.207 24.518 1.00 89.31 180 ASN A CA 1
ATOM 1486 C C . ASN A 1 180 ? -13.127 -4.420 23.760 1.00 89.31 180 ASN A C 1
ATOM 1488 O O . ASN A 1 180 ? -12.013 -4.369 23.244 1.00 89.31 180 ASN A O 1
ATOM 1492 N N . LEU A 1 181 ? -13.916 -5.488 23.622 1.00 91.19 181 LEU A N 1
ATOM 1493 C CA . LEU A 1 181 ? -13.550 -6.656 22.817 1.00 91.19 181 LEU A CA 1
ATOM 1494 C C . LEU A 1 181 ? -13.363 -6.302 21.338 1.00 91.19 181 LEU A C 1
ATOM 1496 O O . LEU A 1 181 ? -12.361 -6.690 20.735 1.00 91.19 181 LEU A O 1
ATOM 1500 N N . ILE A 1 182 ? -14.289 -5.530 20.762 1.00 92.94 182 ILE A N 1
ATOM 1501 C CA . ILE A 1 182 ? -14.170 -5.063 19.375 1.00 92.94 182 ILE A CA 1
ATOM 1502 C C . ILE A 1 182 ? -12.928 -4.168 19.230 1.00 92.94 182 ILE A C 1
ATOM 1504 O O . ILE A 1 182 ? -12.194 -4.294 18.250 1.00 92.94 182 ILE A O 1
ATOM 1508 N N . LEU A 1 183 ? -12.642 -3.317 20.222 1.00 92.75 183 LEU A N 1
ATOM 1509 C CA . LEU A 1 183 ? -11.467 -2.447 20.222 1.00 92.75 183 LEU A CA 1
ATOM 1510 C C . LEU A 1 183 ? -10.168 -3.258 20.216 1.00 92.75 183 LEU A C 1
ATOM 1512 O O . LEU A 1 183 ? -9.296 -3.007 19.385 1.00 92.75 183 LEU A O 1
ATOM 1516 N N . ILE A 1 184 ? -10.061 -4.266 21.086 1.00 92.56 184 ILE A N 1
ATOM 1517 C CA . ILE A 1 184 ? -8.913 -5.182 21.139 1.00 92.56 184 ILE A CA 1
ATOM 1518 C C . ILE A 1 184 ? -8.730 -5.888 19.795 1.00 92.56 184 ILE A C 1
ATOM 1520 O O . ILE A 1 184 ? -7.608 -5.967 19.293 1.00 92.56 184 ILE A O 1
ATOM 1524 N N . PHE A 1 185 ? -9.817 -6.365 19.183 1.00 95.00 185 PHE A N 1
ATOM 1525 C CA . PHE A 1 185 ? -9.756 -7.029 17.884 1.00 95.00 185 PHE A CA 1
ATOM 1526 C C . PHE A 1 185 ? -9.238 -6.096 16.781 1.00 95.00 185 PHE A C 1
ATOM 1528 O O . PHE A 1 185 ? -8.356 -6.486 16.017 1.00 95.00 185 PHE A O 1
ATOM 1535 N N . ILE A 1 186 ? -9.732 -4.854 16.721 1.00 94.62 186 ILE A N 1
ATOM 1536 C CA . ILE A 1 186 ? -9.272 -3.850 15.749 1.00 94.62 186 ILE A CA 1
ATOM 1537 C C . ILE A 1 186 ? -7.782 -3.549 15.945 1.00 94.62 186 ILE A C 1
ATOM 1539 O O . ILE A 1 186 ? -7.027 -3.549 14.971 1.00 94.62 186 ILE A O 1
ATOM 1543 N N . ILE A 1 187 ? -7.353 -3.334 17.193 1.00 93.44 187 ILE A N 1
ATOM 1544 C CA . ILE A 1 187 ? -5.948 -3.078 17.537 1.00 93.44 187 ILE A CA 1
ATOM 1545 C C . ILE A 1 187 ? -5.076 -4.262 17.107 1.00 93.44 187 ILE A C 1
ATOM 1547 O O . ILE A 1 187 ? -4.093 -4.072 16.392 1.00 93.44 187 ILE A O 1
ATOM 1551 N N . GLY A 1 188 ? -5.448 -5.485 17.489 1.00 94.19 188 GLY A N 1
ATOM 1552 C CA . GLY A 1 188 ? -4.702 -6.696 17.148 1.00 94.19 188 GLY A CA 1
ATOM 1553 C C . GLY A 1 188 ? -4.592 -6.906 15.639 1.00 94.19 188 GLY A C 1
ATOM 1554 O O . GLY A 1 188 ? -3.494 -7.114 15.124 1.00 94.19 188 GLY A O 1
ATOM 1555 N N . ALA A 1 189 ? -5.703 -6.774 14.909 1.00 94.75 189 ALA A N 1
ATOM 1556 C CA . ALA A 1 189 ? -5.719 -6.883 13.453 1.00 94.75 189 ALA A CA 1
ATOM 1557 C C . ALA A 1 189 ? -4.822 -5.830 12.783 1.00 94.75 189 ALA A C 1
ATOM 1559 O O . ALA A 1 189 ? -4.105 -6.145 11.830 1.00 94.75 189 ALA A O 1
ATOM 1560 N N . TYR A 1 190 ? -4.821 -4.596 13.294 1.00 92.25 190 TYR A N 1
ATOM 1561 C CA . TYR A 1 190 ? -3.970 -3.525 12.781 1.00 92.25 190 TYR A CA 1
ATOM 1562 C C . TYR A 1 190 ? -2.487 -3.830 13.001 1.00 92.25 190 TYR A C 1
ATOM 1564 O O . TYR A 1 190 ? -1.705 -3.743 12.057 1.00 92.25 190 TYR A O 1
ATOM 1572 N N . LEU A 1 191 ? -2.102 -4.246 14.211 1.00 90.94 191 LEU A N 1
ATOM 1573 C CA . LEU A 1 191 ? -0.714 -4.596 14.526 1.00 90.94 191 LEU A CA 1
ATOM 1574 C C . LEU A 1 191 ? -0.213 -5.768 13.675 1.00 90.94 191 LEU A C 1
ATOM 1576 O O . LEU A 1 191 ? 0.884 -5.693 13.128 1.00 90.94 191 LEU A O 1
ATOM 1580 N N . ILE A 1 192 ? -1.034 -6.805 13.489 1.00 92.50 192 ILE A N 1
ATOM 1581 C CA . ILE A 1 192 ? -0.708 -7.929 12.601 1.00 92.50 192 ILE A CA 1
ATOM 1582 C C . ILE A 1 192 ? -0.466 -7.421 11.174 1.00 92.50 192 ILE A C 1
ATOM 1584 O O . ILE A 1 192 ? 0.556 -7.738 10.569 1.00 92.50 192 ILE A O 1
ATOM 1588 N N . LEU A 1 193 ? -1.361 -6.590 10.632 1.00 90.25 193 LEU A N 1
ATOM 1589 C CA . LEU A 1 193 ? -1.187 -6.033 9.287 1.00 90.25 193 LEU A CA 1
ATOM 1590 C C . LEU A 1 193 ? 0.089 -5.198 9.158 1.00 90.25 193 LEU A C 1
ATOM 1592 O O . LEU A 1 193 ? 0.785 -5.324 8.151 1.00 90.25 193 LEU A O 1
ATOM 1596 N N . LEU A 1 194 ? 0.421 -4.390 10.169 1.00 85.94 194 LEU A N 1
ATOM 1597 C CA . LEU A 1 194 ? 1.674 -3.637 10.205 1.00 85.94 194 LEU A CA 1
ATOM 1598 C C . LEU A 1 194 ? 2.893 -4.563 10.126 1.00 85.94 194 LEU A C 1
ATOM 1600 O O . LEU A 1 194 ? 3.787 -4.318 9.317 1.00 85.94 194 LEU A O 1
ATOM 1604 N N . SER A 1 195 ? 2.910 -5.640 10.915 1.00 87.31 195 SER A N 1
ATOM 1605 C CA . SER A 1 195 ? 4.016 -6.604 10.943 1.00 87.31 195 SER A CA 1
ATOM 1606 C C . SER A 1 195 ? 4.210 -7.332 9.609 1.00 87.31 195 SER A C 1
ATOM 1608 O O . SER A 1 195 ? 5.344 -7.584 9.210 1.00 87.31 195 SER A O 1
ATOM 1610 N N . PHE A 1 196 ? 3.127 -7.638 8.888 1.00 89.00 196 PHE A N 1
ATOM 1611 C CA . PHE A 1 196 ? 3.193 -8.347 7.603 1.00 89.00 196 PHE A CA 1
ATOM 1612 C C . PHE A 1 196 ? 3.306 -7.431 6.375 1.00 89.00 196 PHE A C 1
ATOM 1614 O O . PHE A 1 196 ? 3.510 -7.925 5.264 1.00 89.00 196 PHE A O 1
ATOM 1621 N N . ASN A 1 197 ? 3.227 -6.108 6.542 1.00 85.00 197 ASN A N 1
ATOM 1622 C CA . ASN A 1 197 ? 3.204 -5.150 5.434 1.00 85.00 197 ASN A CA 1
ATOM 1623 C C . ASN A 1 197 ? 4.409 -5.303 4.481 1.00 85.00 197 ASN A C 1
ATOM 1625 O O . ASN A 1 197 ? 4.245 -5.417 3.266 1.00 85.00 197 ASN A O 1
ATOM 1629 N N . GLY A 1 198 ? 5.622 -5.414 5.035 1.00 84.62 198 GLY A N 1
ATOM 1630 C CA . GLY A 1 198 ? 6.837 -5.629 4.240 1.00 84.62 198 GLY A CA 1
ATOM 1631 C C . GLY A 1 198 ? 6.808 -6.935 3.437 1.00 84.62 198 GLY A C 1
ATOM 1632 O O . GLY A 1 198 ? 7.233 -6.962 2.283 1.00 84.62 198 GLY A O 1
ATOM 1633 N N . HIS A 1 199 ? 6.234 -8.002 4.001 1.00 88.50 199 HIS A N 1
ATOM 1634 C CA . HIS A 1 199 ? 6.087 -9.282 3.309 1.00 88.50 199 HIS A CA 1
ATOM 1635 C C . HIS A 1 199 ? 5.085 -9.191 2.149 1.00 88.50 199 HIS A C 1
ATOM 1637 O O . HIS A 1 199 ? 5.360 -9.671 1.049 1.00 88.50 199 HIS A O 1
ATOM 1643 N N . PHE A 1 200 ? 3.950 -8.515 2.350 1.00 88.44 200 PHE A N 1
ATOM 1644 C CA . PHE A 1 200 ? 2.984 -8.270 1.276 1.00 88.44 200 PHE A CA 1
ATOM 1645 C C . PHE A 1 200 ? 3.587 -7.435 0.140 1.00 88.44 200 PHE A C 1
ATOM 1647 O O . PHE A 1 200 ? 3.377 -7.766 -1.030 1.00 88.44 200 PHE A O 1
ATOM 1654 N N . LYS A 1 201 ? 4.390 -6.408 0.462 1.00 88.00 201 LYS A N 1
ATOM 1655 C CA . LYS A 1 201 ? 5.117 -5.623 -0.547 1.00 88.00 201 LYS A CA 1
ATOM 1656 C C . LYS A 1 201 ? 6.075 -6.525 -1.317 1.00 88.00 201 LYS A C 1
ATOM 1658 O O . LYS A 1 201 ? 6.033 -6.547 -2.543 1.00 88.00 201 LYS A O 1
ATOM 1663 N N . GLN A 1 202 ? 6.888 -7.312 -0.616 1.00 89.12 202 GLN A N 1
ATOM 1664 C CA . GLN A 1 202 ? 7.868 -8.197 -1.241 1.00 89.12 202 GLN A CA 1
ATOM 1665 C C . GLN A 1 202 ? 7.219 -9.217 -2.185 1.00 89.12 202 GLN A C 1
ATOM 1667 O O . GLN A 1 202 ? 7.744 -9.473 -3.267 1.00 89.12 202 GLN A O 1
ATOM 1672 N N . ASN A 1 203 ? 6.061 -9.767 -1.815 1.00 90.50 203 ASN A N 1
ATOM 1673 C CA . ASN A 1 203 ? 5.313 -10.689 -2.669 1.00 90.50 203 ASN A CA 1
ATOM 1674 C C . ASN A 1 203 ? 4.858 -10.016 -3.971 1.00 90.50 203 ASN A C 1
ATOM 1676 O O . ASN A 1 203 ? 4.993 -10.606 -5.044 1.00 90.50 203 ASN A O 1
ATOM 1680 N N . LEU A 1 204 ? 4.389 -8.766 -3.900 1.00 90.25 204 LEU A N 1
ATOM 1681 C CA . LEU A 1 204 ? 4.017 -7.989 -5.082 1.00 90.25 204 LEU A CA 1
ATOM 1682 C C . LEU A 1 204 ? 5.238 -7.654 -5.958 1.00 90.25 204 LEU A C 1
ATOM 1684 O O . LEU A 1 204 ? 5.173 -7.812 -7.177 1.00 90.25 204 LEU A O 1
ATOM 1688 N N . GLU A 1 205 ? 6.361 -7.269 -5.344 1.00 91.62 205 GLU A N 1
ATOM 1689 C CA . GLU A 1 205 ? 7.636 -7.008 -6.031 1.00 91.62 205 GLU A CA 1
ATOM 1690 C C . GLU A 1 205 ? 8.170 -8.260 -6.754 1.00 91.62 205 GLU A C 1
ATOM 1692 O O . GLU A 1 205 ? 8.632 -8.162 -7.892 1.00 91.62 205 GLU A O 1
ATOM 1697 N N . ASN A 1 206 ? 8.081 -9.437 -6.123 1.00 92.56 206 ASN A N 1
ATOM 1698 C CA . ASN A 1 206 ? 8.521 -10.715 -6.691 1.00 92.56 206 ASN A CA 1
ATOM 1699 C C . ASN A 1 206 ? 7.627 -11.160 -7.860 1.00 92.56 206 ASN A C 1
ATOM 1701 O O . ASN A 1 206 ? 8.130 -11.629 -8.884 1.00 92.56 206 ASN A O 1
ATOM 1705 N N . LEU A 1 207 ? 6.305 -11.005 -7.724 1.00 93.62 207 LEU A N 1
ATOM 1706 C CA . LEU A 1 207 ? 5.354 -11.323 -8.790 1.00 93.62 207 LEU A CA 1
ATOM 1707 C C . LEU A 1 207 ? 5.608 -10.447 -10.022 1.00 93.62 207 LEU A C 1
ATOM 1709 O O . LEU A 1 207 ? 5.722 -10.948 -11.140 1.00 93.62 207 LEU A O 1
ATOM 1713 N N . TYR A 1 208 ? 5.744 -9.142 -9.800 1.00 94.75 208 TYR A N 1
ATOM 1714 C CA . TYR A 1 208 ? 6.047 -8.179 -10.847 1.00 94.75 208 TYR A CA 1
ATOM 1715 C C . TYR A 1 208 ? 7.373 -8.483 -11.552 1.00 94.75 208 TYR A C 1
ATOM 1717 O O . TYR A 1 208 ? 7.418 -8.515 -12.779 1.00 94.75 208 TYR A O 1
ATOM 1725 N N . GLU A 1 209 ? 8.443 -8.755 -10.802 1.00 94.50 209 GLU A N 1
ATOM 1726 C CA . GLU A 1 209 ? 9.749 -9.071 -11.384 1.00 94.50 209 GLU A CA 1
ATOM 1727 C C . GLU A 1 209 ? 9.705 -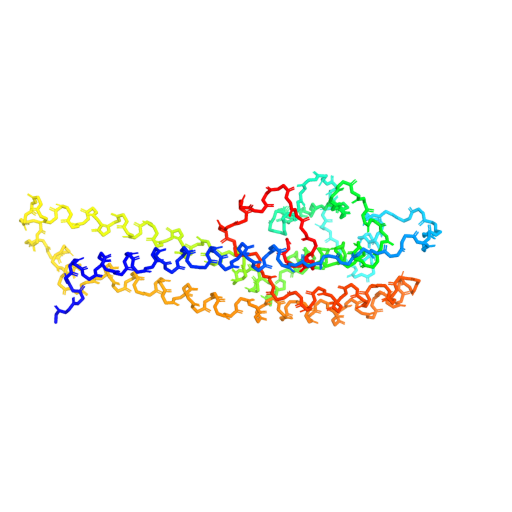10.346 -12.231 1.00 94.50 209 GLU A C 1
ATOM 1729 O O . GLU A 1 209 ? 10.271 -10.374 -13.323 1.00 94.50 209 GLU A O 1
ATOM 1734 N N . THR A 1 210 ? 9.000 -11.375 -11.757 1.00 94.25 210 THR A N 1
ATOM 1735 C CA . THR A 1 210 ? 8.831 -12.644 -12.480 1.00 94.25 210 THR A CA 1
ATOM 1736 C C . THR A 1 210 ? 8.179 -12.421 -13.844 1.00 94.25 210 THR A C 1
ATOM 1738 O O . THR A 1 210 ? 8.616 -12.988 -14.845 1.00 94.25 210 THR A O 1
ATOM 1741 N N . GLU A 1 211 ? 7.163 -11.559 -13.910 1.00 93.06 211 GLU A N 1
ATOM 1742 C CA . GLU A 1 211 ? 6.481 -11.251 -15.165 1.00 93.06 211 GLU A CA 1
ATOM 1743 C C . GLU A 1 211 ? 7.241 -10.260 -16.055 1.00 93.06 211 GLU A C 1
ATOM 1745 O O . GLU A 1 211 ? 7.199 -10.389 -17.283 1.00 93.06 211 GLU A O 1
ATOM 1750 N N . MET A 1 212 ? 7.903 -9.260 -15.468 1.00 94.81 212 MET A N 1
ATOM 1751 C CA . MET A 1 212 ? 8.539 -8.186 -16.231 1.00 94.81 212 MET A CA 1
ATOM 1752 C C . MET A 1 212 ? 9.947 -8.513 -16.691 1.00 94.81 212 MET A C 1
ATOM 1754 O O . MET A 1 212 ? 10.320 -8.073 -17.770 1.00 94.81 212 MET A O 1
ATOM 1758 N N . ARG A 1 213 ? 10.727 -9.300 -15.948 1.00 95.06 213 ARG A N 1
ATOM 1759 C CA . ARG A 1 213 ? 12.103 -9.643 -16.335 1.00 95.06 213 ARG A CA 1
ATOM 1760 C C . ARG A 1 213 ? 12.209 -10.188 -17.771 1.00 95.06 213 ARG A C 1
ATOM 1762 O O . ARG A 1 213 ? 13.009 -9.642 -18.532 1.00 95.06 213 ARG A O 1
ATOM 1769 N N . PRO A 1 214 ? 11.423 -11.199 -18.202 1.00 94.94 214 PRO A N 1
ATOM 1770 C CA . PRO A 1 214 ? 11.488 -11.672 -19.587 1.00 94.94 214 PRO A CA 1
ATOM 1771 C C . PRO A 1 214 ? 10.942 -10.647 -20.592 1.00 94.94 214 PRO A C 1
ATOM 1773 O O . PRO A 1 214 ? 11.406 -10.600 -21.729 1.00 94.94 214 PRO A O 1
ATOM 1776 N N . PHE A 1 215 ? 9.975 -9.821 -20.186 1.00 94.38 215 PHE A N 1
ATOM 1777 C CA . PHE A 1 215 ? 9.399 -8.779 -21.034 1.00 94.38 215 PHE A CA 1
ATOM 1778 C C . PHE A 1 215 ? 10.405 -7.654 -21.310 1.00 94.38 215 PHE A C 1
ATOM 1780 O O . PHE A 1 215 ? 10.637 -7.328 -22.469 1.00 94.38 215 PHE A O 1
ATOM 1787 N N . VAL A 1 216 ? 11.060 -7.122 -20.274 1.00 92.88 216 VAL A N 1
ATOM 1788 C CA . VAL A 1 216 ? 12.079 -6.068 -20.387 1.00 92.88 216 VAL A CA 1
ATOM 1789 C C . VAL A 1 216 ? 13.270 -6.566 -21.193 1.00 92.88 216 VAL A C 1
ATOM 1791 O O . VAL A 1 216 ? 13.673 -5.901 -22.138 1.00 92.88 216 VAL A O 1
ATOM 1794 N N . LYS A 1 217 ? 13.762 -7.780 -20.914 1.00 94.00 217 LYS A N 1
ATOM 1795 C CA . LYS A 1 217 ? 14.878 -8.371 -21.669 1.00 94.00 217 LYS A CA 1
ATOM 1796 C C . LYS A 1 217 ? 14.605 -8.450 -23.176 1.00 94.00 217 LYS A C 1
ATOM 1798 O O . LYS A 1 217 ? 15.533 -8.370 -23.972 1.00 94.00 217 LYS A O 1
ATOM 1803 N N . LYS A 1 218 ? 13.344 -8.654 -23.566 1.00 93.69 218 LYS A N 1
ATOM 1804 C CA . LYS A 1 218 ? 12.940 -8.815 -24.965 1.00 93.69 218 LYS A CA 1
ATOM 1805 C C . LYS A 1 218 ? 12.587 -7.495 -25.646 1.00 93.69 218 LYS A C 1
ATOM 1807 O O . LYS A 1 218 ? 12.934 -7.302 -26.803 1.00 93.69 218 LYS A O 1
ATOM 1812 N N . GLU A 1 219 ? 11.833 -6.639 -24.967 1.00 90.50 219 GLU A N 1
ATOM 1813 C CA . GLU A 1 219 ? 11.225 -5.447 -25.569 1.00 90.50 219 GLU A CA 1
ATOM 1814 C C . GLU A 1 219 ? 12.015 -4.160 -25.289 1.00 90.50 219 GLU A C 1
ATOM 1816 O O . GLU A 1 219 ? 11.737 -3.156 -25.940 1.00 90.50 219 GLU A O 1
ATOM 1821 N N . PHE A 1 220 ? 12.956 -4.193 -24.337 1.00 88.69 220 PHE A N 1
ATOM 1822 C CA . PHE A 1 220 ? 13.826 -3.083 -23.918 1.00 88.69 220 PHE A CA 1
ATOM 1823 C C . PHE A 1 220 ? 15.241 -3.588 -23.552 1.00 88.69 220 PHE A C 1
ATOM 1825 O O . PHE A 1 220 ? 15.703 -3.354 -22.428 1.00 88.69 220 PHE A O 1
ATOM 1832 N N . PRO A 1 221 ? 15.919 -4.355 -24.430 1.00 89.00 221 PRO A N 1
ATOM 1833 C CA . PRO A 1 221 ? 17.223 -4.945 -24.117 1.00 89.00 221 PRO A CA 1
ATOM 1834 C C . PRO A 1 221 ? 18.270 -3.901 -23.702 1.00 89.00 221 PRO A C 1
ATOM 1836 O O . PRO A 1 221 ? 19.075 -4.168 -22.816 1.00 89.00 221 PRO A O 1
ATOM 1839 N N . GLU A 1 222 ? 18.216 -2.703 -24.279 1.00 85.25 222 GLU A N 1
ATOM 1840 C CA . GLU A 1 222 ? 19.107 -1.576 -23.998 1.00 85.25 222 GLU A CA 1
ATOM 1841 C C . GLU A 1 222 ? 18.949 -0.983 -22.588 1.00 85.25 222 GLU A C 1
ATOM 1843 O O . GLU A 1 222 ? 19.889 -0.388 -22.071 1.00 85.25 222 GLU A O 1
ATOM 1848 N N . LEU A 1 223 ? 17.793 -1.176 -21.942 1.00 85.19 223 LEU A N 1
ATOM 1849 C CA . LEU A 1 223 ? 17.517 -0.709 -20.575 1.00 85.19 223 LEU A CA 1
ATOM 1850 C C . LEU A 1 223 ? 17.497 -1.851 -19.549 1.00 85.19 223 LEU A C 1
ATOM 1852 O O . LEU A 1 223 ? 17.194 -1.617 -18.378 1.00 85.19 223 LEU A O 1
ATOM 1856 N N . TYR A 1 224 ? 17.772 -3.093 -19.962 1.00 89.06 224 TYR A N 1
ATOM 1857 C CA . TYR A 1 224 ? 17.601 -4.267 -19.107 1.00 89.06 224 TYR A CA 1
ATOM 1858 C C . TYR A 1 224 ? 18.502 -4.231 -17.866 1.00 89.06 224 TYR A C 1
ATOM 1860 O O . TYR A 1 224 ? 18.010 -4.450 -16.759 1.00 89.06 224 TYR A O 1
ATOM 1868 N N . ASP A 1 225 ? 19.787 -3.914 -18.025 1.00 88.19 225 ASP A N 1
ATOM 1869 C CA . ASP A 1 225 ? 20.737 -3.894 -16.907 1.00 88.19 225 ASP A CA 1
ATOM 1870 C C . ASP A 1 225 ? 20.429 -2.756 -15.922 1.00 88.19 225 ASP A C 1
ATOM 1872 O O . ASP A 1 225 ? 20.348 -2.980 -14.710 1.00 88.19 225 ASP A O 1
ATOM 1876 N N . ASP A 1 226 ? 20.128 -1.562 -16.438 1.00 85.56 226 ASP A N 1
ATOM 1877 C CA . ASP A 1 226 ? 19.693 -0.419 -15.629 1.00 85.56 226 ASP A CA 1
ATOM 1878 C C . ASP A 1 226 ? 18.390 -0.724 -14.876 1.00 85.56 226 ASP A C 1
ATOM 1880 O O . ASP A 1 226 ? 18.227 -0.360 -13.705 1.00 85.56 226 ASP A O 1
ATOM 1884 N N . TRP A 1 227 ? 17.450 -1.418 -15.525 1.00 89.69 227 TRP A N 1
ATOM 1885 C CA . TRP A 1 227 ? 16.218 -1.871 -14.891 1.00 89.69 227 TRP A CA 1
ATOM 1886 C C . TRP A 1 227 ? 16.510 -2.872 -13.769 1.00 89.69 227 TRP A C 1
ATOM 1888 O O . TRP A 1 227 ? 15.981 -2.711 -12.672 1.00 89.69 227 TRP A O 1
ATOM 1898 N N . ILE A 1 228 ? 17.394 -3.856 -13.972 1.00 91.06 228 ILE A N 1
ATOM 1899 C CA . ILE A 1 228 ? 17.795 -4.818 -12.927 1.00 91.06 228 ILE A CA 1
ATOM 1900 C C . ILE A 1 228 ? 18.429 -4.113 -11.717 1.00 91.06 228 ILE A C 1
ATOM 1902 O O . ILE A 1 228 ? 18.141 -4.481 -10.570 1.00 91.06 228 ILE A O 1
ATOM 1906 N N . ILE A 1 229 ? 19.241 -3.078 -11.938 1.00 88.62 229 ILE A N 1
ATOM 1907 C CA . ILE A 1 229 ? 19.801 -2.255 -10.856 1.00 88.62 229 ILE A CA 1
ATOM 1908 C C . ILE A 1 229 ? 18.675 -1.539 -10.096 1.00 88.62 229 ILE A C 1
ATOM 1910 O O . ILE A 1 229 ? 18.603 -1.626 -8.866 1.00 88.62 229 ILE A O 1
ATOM 1914 N N . ALA A 1 230 ? 17.743 -0.902 -10.810 1.00 88.44 230 ALA A N 1
ATOM 1915 C CA . ALA A 1 230 ? 16.587 -0.238 -10.208 1.00 88.44 230 ALA A CA 1
ATOM 1916 C C . ALA A 1 230 ? 15.680 -1.206 -9.428 1.00 88.44 230 ALA A C 1
ATOM 1918 O O . ALA A 1 230 ? 15.165 -0.852 -8.363 1.00 88.44 230 ALA A O 1
ATOM 1919 N N . ARG A 1 231 ? 15.523 -2.447 -9.905 1.00 90.94 231 ARG A N 1
ATOM 1920 C CA . ARG A 1 231 ? 14.808 -3.522 -9.203 1.00 90.94 231 ARG A CA 1
ATOM 1921 C C . ARG A 1 231 ? 15.501 -3.930 -7.917 1.00 90.94 231 ARG A C 1
ATOM 1923 O O . ARG A 1 231 ? 14.840 -4.056 -6.887 1.00 90.94 231 ARG A O 1
ATOM 1930 N N . SER A 1 232 ? 16.815 -4.124 -7.972 1.00 89.62 232 SER A N 1
ATOM 1931 C CA . SER A 1 232 ? 17.619 -4.500 -6.806 1.00 89.62 232 SER A CA 1
ATOM 1932 C C . SER A 1 232 ? 17.531 -3.425 -5.723 1.00 89.62 232 SER A C 1
ATOM 1934 O O . SER A 1 232 ? 17.275 -3.740 -4.561 1.00 89.62 232 SER A O 1
ATOM 1936 N N . TYR A 1 233 ? 17.611 -2.152 -6.123 1.00 89.38 233 TYR A N 1
ATOM 1937 C CA . TYR A 1 233 ? 17.349 -1.014 -5.245 1.00 89.38 233 TYR A CA 1
ATOM 1938 C C . TYR A 1 233 ? 15.936 -1.053 -4.641 1.00 89.38 233 TYR A C 1
ATOM 1940 O O . TYR A 1 233 ? 15.783 -1.062 -3.421 1.00 89.38 233 TYR A O 1
ATOM 1948 N N . SER A 1 234 ? 14.901 -1.119 -5.483 1.00 87.62 234 SER A N 1
ATOM 1949 C CA . SER A 1 234 ? 13.494 -1.045 -5.059 1.00 87.62 234 SER A CA 1
ATOM 1950 C C . SER A 1 234 ? 13.108 -2.155 -4.081 1.00 87.62 234 SER A C 1
ATOM 1952 O O . SER A 1 234 ? 12.382 -1.906 -3.120 1.00 87.62 234 SER A O 1
ATOM 1954 N N . ARG A 1 235 ? 13.637 -3.369 -4.286 1.00 87.62 235 ARG A N 1
ATOM 1955 C CA . ARG A 1 235 ? 13.451 -4.515 -3.382 1.00 87.62 235 ARG A CA 1
ATOM 1956 C C . ARG A 1 235 ? 14.236 -4.376 -2.079 1.00 87.62 235 ARG A C 1
ATOM 1958 O O . ARG A 1 235 ? 13.768 -4.841 -1.047 1.00 87.62 235 ARG A O 1
ATOM 1965 N N . GLY A 1 236 ? 15.402 -3.730 -2.112 1.00 84.31 236 GLY A N 1
ATOM 1966 C CA . GLY A 1 236 ? 16.168 -3.405 -0.906 1.00 84.31 236 GLY A CA 1
ATOM 1967 C C . GLY A 1 236 ? 15.456 -2.392 -0.003 1.00 84.31 236 GLY A C 1
ATOM 1968 O O . GLY A 1 236 ? 15.632 -2.403 1.215 1.00 84.31 236 GLY A O 1
ATOM 1969 N N . VAL A 1 237 ? 14.596 -1.545 -0.575 1.00 84.12 237 VAL A N 1
ATOM 1970 C CA . VAL A 1 237 ? 13.770 -0.605 0.186 1.00 84.12 237 VAL A CA 1
ATOM 1971 C C . VAL A 1 237 ? 12.572 -1.342 0.794 1.00 84.12 237 VAL A C 1
ATOM 1973 O O . VAL A 1 237 ? 11.506 -1.447 0.192 1.00 84.12 237 VAL A O 1
ATOM 1976 N N . GLN A 1 238 ? 12.703 -1.792 2.043 1.00 74.38 238 GLN A N 1
ATOM 1977 C CA . GLN A 1 238 ? 11.597 -2.410 2.797 1.00 74.38 238 GLN A CA 1
ATOM 1978 C C . GLN A 1 238 ? 10.504 -1.414 3.220 1.00 74.38 238 GLN A C 1
ATOM 1980 O O . GLN A 1 238 ? 9.436 -1.803 3.695 1.00 74.38 238 GLN A O 1
ATOM 1985 N N . PHE A 1 239 ? 10.748 -0.115 3.030 1.00 75.31 239 PHE A N 1
ATOM 1986 C CA . PHE A 1 239 ? 9.777 0.923 3.337 1.00 75.31 239 PHE A CA 1
ATOM 1987 C C . PHE A 1 239 ? 8.517 0.758 2.484 1.00 75.31 239 PHE A C 1
ATOM 1989 O O . PHE A 1 239 ? 8.570 0.727 1.249 1.00 75.31 239 PHE A O 1
ATOM 1996 N N . THR A 1 240 ? 7.377 0.689 3.161 1.00 70.50 240 THR A N 1
ATOM 1997 C CA . THR A 1 240 ? 6.054 0.727 2.545 1.00 70.50 240 THR A CA 1
ATOM 1998 C C . THR A 1 240 ? 5.323 1.917 3.128 1.00 70.50 240 THR A C 1
ATOM 2000 O O . THR A 1 240 ? 5.311 2.103 4.345 1.00 70.50 240 THR A O 1
ATOM 2003 N N . TYR A 1 241 ? 4.717 2.732 2.273 1.00 66.38 241 TYR A N 1
ATOM 2004 C CA . TYR A 1 241 ? 3.897 3.836 2.738 1.00 66.38 241 TYR A CA 1
ATOM 2005 C C . TYR A 1 241 ? 2.694 3.264 3.484 1.00 66.38 241 TYR A C 1
ATOM 2007 O O . TYR A 1 241 ? 1.808 2.654 2.886 1.00 66.38 241 TYR A O 1
ATOM 2015 N N . LEU A 1 242 ? 2.674 3.436 4.805 1.00 63.12 242 LEU A N 1
ATOM 2016 C CA . LEU A 1 242 ? 1.507 3.097 5.603 1.00 63.12 242 LEU A CA 1
ATOM 2017 C C . LEU A 1 242 ? 0.399 4.096 5.282 1.00 63.12 242 LEU A C 1
ATOM 2019 O O . LEU A 1 242 ? 0.453 5.277 5.640 1.00 63.12 242 LEU A O 1
ATOM 2023 N N . PHE A 1 243 ? -0.598 3.610 4.547 1.00 55.41 243 PHE A N 1
ATOM 2024 C CA . PHE A 1 243 ? -1.727 4.408 4.104 1.00 55.41 243 PHE A CA 1
ATOM 2025 C C . PHE A 1 243 ? -2.469 4.960 5.333 1.00 55.41 243 PHE A C 1
ATOM 2027 O O . PHE A 1 243 ? -2.901 4.206 6.198 1.00 55.41 243 PHE A O 1
ATOM 2034 N N . GLY A 1 244 ? -2.549 6.291 5.425 1.00 55.16 244 GLY A N 1
ATOM 2035 C CA . GLY A 1 244 ? -2.921 7.025 6.645 1.00 55.16 244 GLY A CA 1
ATOM 2036 C C . GLY A 1 244 ? -1.875 8.073 7.043 1.00 55.16 244 GLY A C 1
ATOM 2037 O O . GLY A 1 244 ? -2.240 9.161 7.474 1.00 55.16 244 GLY A O 1
ATOM 2038 N N . TYR A 1 245 ? -0.593 7.814 6.760 1.00 63.91 245 TYR A N 1
ATOM 2039 C CA . TYR A 1 245 ? 0.531 8.714 7.070 1.00 63.91 245 TYR A CA 1
ATOM 2040 C C . TYR A 1 245 ? 1.159 9.382 5.842 1.00 63.91 245 TYR A C 1
ATOM 2042 O O . TYR A 1 245 ? 2.057 10.214 5.955 1.00 63.91 245 TYR A O 1
ATOM 2050 N N . ASN A 1 246 ? 0.641 9.092 4.646 1.00 63.38 246 ASN A N 1
ATOM 2051 C CA . ASN A 1 246 ? 1.150 9.626 3.376 1.00 63.38 246 ASN A CA 1
ATOM 2052 C C . ASN A 1 246 ? 1.154 11.161 3.312 1.00 63.38 246 ASN A C 1
ATOM 2054 O O . ASN A 1 246 ? 1.892 11.743 2.521 1.00 63.38 246 ASN A O 1
ATOM 2058 N N .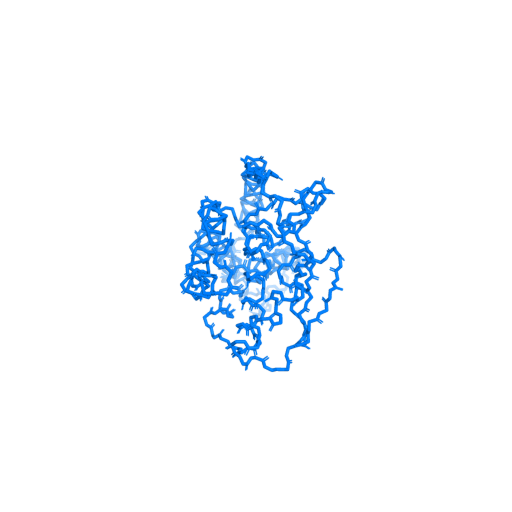 PHE A 1 247 ? 0.335 11.830 4.132 1.00 66.38 247 PHE A N 1
ATOM 2059 C CA . PHE A 1 247 ? 0.303 13.288 4.204 1.00 66.38 247 PHE A CA 1
ATOM 2060 C C . PHE A 1 247 ? 1.638 13.901 4.649 1.00 66.38 247 PHE A C 1
ATOM 2062 O O . PHE A 1 247 ? 1.930 15.023 4.251 1.00 66.38 247 PHE A O 1
ATOM 2069 N N . ILE A 1 248 ? 2.451 13.162 5.404 1.00 68.38 248 ILE A N 1
ATOM 2070 C CA . ILE A 1 248 ? 3.727 13.620 5.977 1.00 68.38 248 ILE A CA 1
ATOM 2071 C C . ILE A 1 248 ? 4.800 13.761 4.902 1.00 68.38 248 ILE A C 1
ATOM 2073 O O . ILE A 1 248 ? 5.672 14.618 4.985 1.00 68.38 248 ILE A O 1
ATOM 2077 N N . PHE A 1 249 ? 4.709 12.937 3.860 1.00 69.69 249 PHE A N 1
ATOM 2078 C CA . PHE A 1 249 ? 5.679 12.899 2.768 1.00 69.69 249 PHE A CA 1
ATOM 2079 C C . PHE A 1 249 ? 5.227 13.710 1.548 1.00 69.69 249 PHE A C 1
ATOM 2081 O O . PHE A 1 249 ? 5.931 13.760 0.536 1.00 69.69 249 PHE A O 1
ATOM 2088 N N . LYS A 1 250 ? 4.064 14.377 1.628 1.00 63.19 250 LYS A N 1
ATOM 2089 C CA . LYS A 1 250 ? 3.601 15.290 0.579 1.00 63.19 250 LYS A CA 1
ATOM 2090 C C . LYS A 1 250 ? 4.673 16.367 0.382 1.00 63.19 250 LYS A C 1
ATOM 2092 O O . LYS A 1 250 ? 4.934 17.124 1.308 1.00 63.19 250 LYS A O 1
ATOM 2097 N N . ARG A 1 251 ? 5.217 16.454 -0.843 1.00 61.31 251 ARG A N 1
ATOM 2098 C CA . ARG A 1 251 ? 6.226 17.419 -1.361 1.00 61.31 251 ARG A CA 1
ATOM 2099 C C . ARG A 1 251 ? 7.679 16.927 -1.444 1.00 61.31 251 ARG A C 1
ATOM 2101 O O . ARG A 1 251 ? 8.444 17.553 -2.164 1.00 61.31 251 ARG A O 1
ATOM 2108 N N . LEU A 1 252 ? 8.058 15.813 -0.813 1.00 65.81 252 LEU A N 1
ATOM 2109 C CA . LEU A 1 252 ? 9.429 15.270 -0.881 1.00 65.81 252 LEU A CA 1
ATOM 2110 C C . LEU A 1 252 ? 9.422 13.783 -1.237 1.00 65.81 252 LEU A C 1
ATOM 2112 O O . LEU A 1 252 ? 9.935 12.959 -0.483 1.00 65.81 252 LEU A O 1
ATOM 2116 N N . TYR A 1 253 ? 8.804 13.429 -2.364 1.00 72.19 253 TYR A N 1
ATOM 2117 C CA . TYR A 1 253 ? 8.707 12.039 -2.804 1.00 72.19 253 TYR A CA 1
ATOM 2118 C C . TYR A 1 253 ? 10.062 11.496 -3.274 1.00 72.19 253 TYR A C 1
ATOM 2120 O O . TYR A 1 253 ? 10.693 12.047 -4.172 1.00 72.19 253 TYR A O 1
ATOM 2128 N N . LYS A 1 254 ? 10.487 10.396 -2.654 1.00 78.50 254 LYS A N 1
ATOM 2129 C CA . LYS A 1 254 ? 11.647 9.586 -3.007 1.00 78.50 254 LYS A CA 1
ATOM 2130 C C . LYS A 1 254 ? 11.161 8.340 -3.720 1.00 78.50 254 LYS A C 1
ATOM 2132 O O . LYS A 1 254 ? 10.169 7.741 -3.302 1.00 78.50 254 LYS A O 1
ATOM 2137 N N . TYR A 1 255 ? 11.874 7.920 -4.756 1.00 80.94 255 TYR A N 1
ATOM 2138 C CA . TYR A 1 255 ? 11.580 6.645 -5.390 1.00 80.94 255 TYR A CA 1
ATOM 2139 C C . TYR A 1 255 ? 11.851 5.503 -4.403 1.00 80.94 255 TYR A C 1
ATOM 2141 O O . TYR A 1 255 ? 12.935 5.407 -3.844 1.00 80.94 255 TYR A O 1
ATOM 2149 N N . THR A 1 256 ? 10.843 4.668 -4.153 1.00 82.06 256 THR A N 1
ATOM 2150 C CA . THR A 1 256 ? 10.899 3.538 -3.197 1.00 82.06 256 THR A CA 1
ATOM 2151 C C . THR A 1 256 ? 10.451 2.226 -3.847 1.00 82.06 256 THR A C 1
ATOM 2153 O O . THR A 1 256 ? 10.043 1.280 -3.165 1.00 82.06 256 THR A O 1
ATOM 2156 N N . GLY A 1 257 ? 10.497 2.203 -5.180 1.00 84.69 257 GLY A N 1
ATOM 2157 C CA . GLY A 1 257 ? 9.923 1.167 -6.023 1.00 84.69 257 GLY A CA 1
ATOM 2158 C C . GLY A 1 257 ? 8.537 1.514 -6.572 1.00 84.69 257 GLY A C 1
ATOM 2159 O O . GLY A 1 257 ? 7.895 2.472 -6.122 1.00 84.69 257 GLY A O 1
ATOM 2160 N N . PRO A 1 258 ? 8.047 0.713 -7.532 1.00 83.00 258 PRO A N 1
ATOM 2161 C CA . PRO A 1 258 ? 6.768 0.934 -8.200 1.00 83.00 258 PRO A CA 1
ATOM 2162 C C . PRO A 1 258 ? 5.548 0.672 -7.307 1.00 83.00 258 PRO A C 1
ATOM 2164 O O . PRO A 1 258 ? 4.440 1.055 -7.683 1.00 83.00 258 PRO A O 1
ATOM 2167 N N . PHE A 1 259 ? 5.736 0.029 -6.146 1.00 83.38 259 PHE A N 1
ATOM 2168 C CA . PHE A 1 259 ? 4.686 -0.268 -5.160 1.00 83.38 259 PHE A CA 1
ATOM 2169 C C . PHE A 1 259 ? 4.882 0.443 -3.815 1.00 83.38 259 PHE A C 1
ATOM 2171 O O . PHE A 1 259 ? 4.057 0.292 -2.913 1.00 83.38 259 PHE A O 1
ATOM 2178 N N . GLY A 1 260 ? 5.975 1.193 -3.657 1.00 69.44 260 GLY A N 1
ATOM 2179 C CA . GLY A 1 260 ? 6.225 1.983 -2.456 1.00 69.44 260 GLY A CA 1
ATOM 2180 C C . GLY A 1 260 ? 5.348 3.230 -2.434 1.00 69.44 260 GLY A C 1
ATOM 2181 O O . GLY A 1 260 ? 4.554 3.393 -1.515 1.00 69.44 260 GLY A O 1
ATOM 2182 N N . LEU A 1 261 ? 5.447 4.062 -3.473 1.00 57.31 261 LEU A N 1
ATOM 2183 C CA . LEU A 1 261 ? 4.621 5.260 -3.684 1.00 57.31 261 LEU A CA 1
ATOM 2184 C C . LEU A 1 261 ? 3.315 4.955 -4.398 1.00 57.31 261 LEU A C 1
ATOM 2186 O O . LEU A 1 261 ? 3.316 3.989 -5.179 1.00 57.31 261 LEU A O 1
#